Protein AF-A0A8B6XNB5-F1 (afdb_monomer)

Sequence (297 aa):
MRLFTLVVLTVATLAVNCRRSDVKVKKHTRSFVSDIKEKYEFNKRKKACENKKKSGEVPSGKVDSPILAYGYPDFNQKTKSITVDPKATLILSNKVKQPIRIGSRDYVISGKAKELVAFFECFGDYDIIGSELNANGSWPDNTGQIKIELQNINPGNGNFDKTLFEVMFDMAMDAILKVIDPTGIVASAYEVEQALKPIVDFLPSPSEFIAKAKEIYVKKISKNEKKKLMLYWLKEQDKITMRMWKKPENVKKGDKLLMSLVMYTKPEKTVRATYNTAQSKISMKDIAKILKVFFKI

pLDDT: mean 73.48, std 20.16, range [29.92, 97.75]

Solvent-accessible surface area (backbone atoms only — not comparable to full-atom values): 16827 Å² total; per-residue (Å²): 146,79,69,72,71,62,55,61,58,53,53,59,57,53,64,73,69,71,74,84,67,87,74,75,78,73,78,79,74,76,52,71,67,57,56,51,48,54,53,51,54,32,54,55,28,43,49,51,22,53,51,36,51,72,73,73,44,83,58,31,47,94,79,31,42,42,59,82,54,36,20,37,74,45,76,40,83,88,79,73,42,77,48,58,46,49,77,78,32,43,32,71,56,96,88,40,74,30,48,47,73,25,41,98,47,53,39,37,40,49,37,38,59,70,51,51,34,49,38,24,54,57,44,28,92,37,44,38,38,16,17,40,81,48,97,85,75,47,65,51,75,63,30,70,35,31,29,46,33,38,24,41,72,72,59,69,94,51,66,58,70,59,57,53,46,52,56,51,48,69,77,33,50,69,56,53,56,33,69,77,51,78,76,84,72,90,69,53,65,66,50,50,46,64,70,38,57,90,50,29,82,61,38,73,60,38,74,61,43,54,54,49,52,39,58,50,63,74,48,98,64,55,72,69,54,41,52,51,51,53,54,49,50,56,55,54,68,68,61,73,82,56,88,46,69,44,54,56,86,39,40,63,71,89,44,52,27,38,33,39,39,31,44,67,88,69,58,60,76,81,44,25,19,39,30,45,68,81,30,16,58,48,45,27,40,56,52,22,54,55,47,24,65,74,70,72,101

Mean predicted aligned error: 13.79 Å

Structure (mmCIF, N/CA/C/O backbone):
data_AF-A0A8B6XNB5-F1
#
_entry.id   AF-A0A8B6XNB5-F1
#
loop_
_atom_site.group_PDB
_atom_site.id
_atom_site.type_symbol
_atom_site.label_atom_id
_atom_site.label_alt_id
_atom_site.label_comp_id
_atom_site.label_asym_id
_atom_site.label_entity_id
_atom_site.label_seq_id
_atom_site.pdbx_PDB_ins_code
_atom_site.Cartn_x
_atom_site.Cartn_y
_atom_site.Cartn_z
_atom_site.occupancy
_atom_site.B_iso_or_equiv
_atom_site.auth_seq_id
_atom_site.auth_comp_id
_atom_site.auth_asym_id
_atom_site.auth_atom_id
_atom_site.pdbx_PDB_model_num
ATOM 1 N N . MET A 1 1 ? -49.967 -10.615 22.865 1.00 44.19 1 MET A N 1
ATOM 2 C CA . MET A 1 1 ? -48.954 -9.787 22.165 1.00 44.19 1 MET A CA 1
ATOM 3 C C . MET A 1 1 ? -47.623 -10.546 21.970 1.00 44.19 1 MET A C 1
ATOM 5 O O . MET A 1 1 ? -46.565 -10.040 22.309 1.00 44.19 1 MET A O 1
ATOM 9 N N . ARG A 1 2 ? -47.661 -11.787 21.447 1.00 37.75 2 ARG A N 1
ATOM 10 C CA . ARG A 1 2 ? -46.468 -12.634 21.187 1.00 37.75 2 ARG A CA 1
ATOM 11 C C . ARG A 1 2 ? -46.514 -13.387 19.842 1.00 37.75 2 ARG A C 1
ATOM 13 O O . ARG A 1 2 ? -45.658 -14.219 19.587 1.00 37.75 2 ARG A O 1
ATOM 20 N N . LEU A 1 3 ? -47.485 -13.084 18.973 1.00 32.34 3 LEU A N 1
ATOM 21 C CA . LEU A 1 3 ? -47.645 -13.761 17.676 1.00 32.34 3 LEU A CA 1
ATOM 22 C C . LEU A 1 3 ? -47.081 -12.971 16.478 1.00 32.34 3 LEU A C 1
ATOM 24 O O . LEU A 1 3 ? -46.802 -13.560 15.443 1.00 32.34 3 LEU A O 1
ATOM 28 N N . PHE A 1 4 ? -46.864 -11.657 16.609 1.00 32.84 4 PHE A N 1
ATOM 29 C CA . PHE A 1 4 ? -46.417 -10.814 15.489 1.00 32.84 4 PHE A CA 1
ATOM 30 C C . PHE A 1 4 ? -44.904 -10.866 15.223 1.00 32.84 4 PHE A C 1
ATOM 32 O O . PHE A 1 4 ? -44.468 -10.617 14.103 1.00 32.84 4 PHE A O 1
ATOM 39 N N . THR A 1 5 ? -44.089 -11.250 16.207 1.00 38.41 5 THR A N 1
ATOM 40 C CA . THR A 1 5 ? -42.625 -11.320 16.062 1.00 38.41 5 THR A CA 1
ATOM 41 C C . THR A 1 5 ? -42.138 -12.573 15.329 1.00 38.41 5 THR A C 1
ATOM 43 O O . THR A 1 5 ? -41.034 -12.564 14.792 1.00 38.41 5 THR A O 1
ATOM 46 N N . LEU A 1 6 ? -42.954 -13.631 15.241 1.00 32.81 6 LEU A N 1
ATOM 47 C CA . LEU A 1 6 ? -42.571 -14.873 14.554 1.00 32.81 6 LEU A CA 1
ATOM 48 C C . LEU A 1 6 ? -42.777 -14.806 13.026 1.00 32.81 6 LEU A C 1
ATOM 50 O O . LEU A 1 6 ? -42.077 -15.481 12.273 1.00 32.81 6 LEU A O 1
ATOM 54 N N . VAL A 1 7 ? -43.705 -13.960 12.565 1.00 37.03 7 VAL A N 1
ATOM 55 C CA . VAL A 1 7 ? -44.056 -13.821 11.138 1.00 37.03 7 VAL A CA 1
ATOM 56 C C . VAL A 1 7 ? -43.052 -12.930 10.392 1.00 37.03 7 VAL A C 1
ATOM 58 O O . VAL A 1 7 ? -42.745 -13.172 9.228 1.00 37.03 7 VAL A O 1
ATOM 61 N N . VAL A 1 8 ? -42.440 -11.950 11.065 1.00 38.19 8 VAL A N 1
ATOM 62 C CA . VAL A 1 8 ? -41.443 -11.064 10.431 1.00 38.19 8 VAL A CA 1
ATOM 63 C C . VAL A 1 8 ? -40.110 -11.789 10.172 1.00 38.19 8 VAL A C 1
ATOM 65 O O . VAL A 1 8 ? -39.463 -11.533 9.157 1.00 38.19 8 VAL A O 1
ATOM 68 N N . LEU A 1 9 ? -39.724 -12.762 11.012 1.00 33.62 9 LEU A N 1
ATOM 69 C CA . LEU A 1 9 ? -38.504 -13.559 10.792 1.00 33.62 9 LEU A CA 1
ATOM 70 C C . LEU A 1 9 ? -38.649 -14.629 9.693 1.00 33.62 9 LEU A C 1
ATOM 72 O O . LEU A 1 9 ? -37.662 -14.979 9.041 1.00 33.62 9 LEU A O 1
ATOM 76 N N . THR A 1 10 ? -39.860 -15.134 9.453 1.00 38.31 10 THR A N 1
ATOM 77 C CA . THR A 1 10 ? -40.119 -16.132 8.400 1.00 38.31 10 THR A CA 1
ATOM 78 C C . THR A 1 10 ? -40.220 -15.496 7.011 1.00 38.31 10 THR A C 1
ATOM 80 O O . THR A 1 10 ? -39.732 -16.068 6.039 1.00 38.31 10 THR A O 1
ATOM 83 N N . VAL A 1 11 ? -40.730 -14.266 6.896 1.00 35.66 11 VAL A N 1
ATOM 84 C CA . VAL A 1 11 ? -40.757 -13.546 5.606 1.00 35.66 11 VAL A CA 1
ATOM 85 C C . VAL A 1 11 ? -39.356 -13.076 5.184 1.00 35.66 11 VAL A C 1
ATOM 87 O O . VAL A 1 11 ? -39.019 -13.139 4.002 1.00 35.66 11 VAL A O 1
ATOM 90 N N . ALA A 1 12 ? -38.487 -12.703 6.132 1.00 34.69 12 ALA A N 1
ATOM 91 C CA . ALA A 1 12 ? -37.104 -12.324 5.826 1.00 34.69 12 ALA A CA 1
ATOM 92 C C . ALA A 1 12 ? -36.233 -13.512 5.367 1.00 34.69 12 ALA A C 1
ATOM 94 O O . ALA A 1 12 ? -35.338 -13.334 4.546 1.00 34.69 12 ALA A O 1
ATOM 95 N N . THR A 1 13 ? -36.512 -14.732 5.835 1.00 37.22 13 THR A N 1
ATOM 96 C CA . THR A 1 13 ? -35.795 -15.945 5.393 1.00 37.22 13 THR A CA 1
ATOM 97 C C . THR A 1 13 ? -36.313 -16.488 4.058 1.00 37.22 13 THR A C 1
ATOM 99 O O . THR A 1 13 ? -35.528 -17.018 3.273 1.00 37.22 13 THR A O 1
ATOM 102 N N . LEU A 1 14 ? -37.594 -16.284 3.732 1.00 31.92 14 LEU A N 1
ATOM 103 C CA . LEU A 1 14 ? -38.164 -16.663 2.431 1.00 31.92 14 LEU A CA 1
ATOM 104 C C . LEU A 1 14 ? -37.836 -15.663 1.306 1.00 31.92 14 LEU A C 1
ATOM 106 O O . LEU A 1 14 ? -37.651 -16.079 0.163 1.00 31.92 14 LEU A O 1
ATOM 110 N N . ALA A 1 15 ? -37.664 -14.371 1.608 1.00 33.25 15 ALA A N 1
ATOM 111 C CA . ALA A 1 15 ? -37.271 -13.368 0.609 1.00 33.25 15 ALA A CA 1
ATOM 112 C C . ALA A 1 15 ? -35.808 -13.504 0.136 1.00 33.25 15 ALA A C 1
ATOM 114 O O . ALA A 1 15 ? -35.478 -13.081 -0.971 1.00 33.25 15 ALA A O 1
ATOM 115 N N . VAL A 1 16 ? -34.936 -14.143 0.925 1.00 34.69 16 VAL A N 1
ATOM 116 C CA . VAL A 1 16 ? -33.539 -14.419 0.535 1.00 34.69 16 VAL A CA 1
ATOM 117 C C . VAL A 1 16 ? -33.425 -15.681 -0.338 1.00 34.69 16 VAL A C 1
ATOM 119 O O . VAL A 1 16 ? -32.424 -15.863 -1.027 1.00 34.69 16 VAL A O 1
ATOM 122 N N . ASN A 1 17 ? -34.467 -16.521 -0.396 1.00 33.97 17 ASN A N 1
ATOM 123 C CA . ASN A 1 17 ? -34.433 -17.796 -1.123 1.00 33.97 17 ASN A CA 1
ATOM 124 C C . ASN A 1 17 ? -35.112 -17.774 -2.507 1.00 33.97 17 ASN A C 1
ATOM 126 O O . ASN A 1 17 ? -35.095 -18.780 -3.213 1.00 33.97 17 ASN A O 1
ATOM 130 N N . CYS A 1 18 ? -35.641 -16.628 -2.948 1.00 33.44 18 CYS A N 1
ATOM 131 C CA . CYS A 1 18 ? -36.305 -16.478 -4.248 1.00 33.44 18 CYS A CA 1
ATOM 132 C C . CYS A 1 18 ? -35.632 -15.418 -5.134 1.00 33.44 18 CYS A C 1
ATOM 134 O O . CYS A 1 18 ? -36.228 -14.398 -5.464 1.00 33.44 18 CYS A O 1
ATOM 136 N N . ARG A 1 19 ? -34.384 -15.671 -5.551 1.00 34.34 19 ARG A N 1
ATOM 137 C CA . ARG A 1 19 ? -33.835 -15.216 -6.850 1.00 34.34 19 ARG A CA 1
ATOM 138 C C . ARG A 1 19 ? -32.504 -15.906 -7.174 1.00 34.34 19 ARG A C 1
ATOM 140 O O . ARG A 1 19 ? -31.507 -15.276 -7.505 1.00 34.34 19 ARG A O 1
ATOM 147 N N . ARG A 1 20 ? -32.493 -17.241 -7.138 1.00 36.09 20 ARG A N 1
ATOM 148 C CA . ARG A 1 20 ? -31.540 -18.024 -7.939 1.00 36.09 20 ARG A CA 1
ATOM 149 C C . ARG A 1 20 ? -32.047 -18.036 -9.381 1.00 36.09 20 ARG A C 1
ATOM 151 O O . ARG A 1 20 ? -32.672 -18.988 -9.824 1.00 36.09 20 ARG A O 1
ATOM 158 N N . SER A 1 21 ? -31.826 -16.941 -10.100 1.00 33.56 21 SER A N 1
ATOM 159 C CA . SER A 1 21 ? -31.698 -17.041 -11.552 1.00 33.56 21 SER A CA 1
ATOM 160 C C . SER A 1 21 ? -30.329 -17.644 -11.823 1.00 33.56 21 SER A C 1
ATOM 162 O O . SER A 1 21 ? -29.338 -17.120 -11.312 1.00 33.56 21 SER A O 1
ATOM 164 N N . ASP A 1 22 ? -30.285 -18.728 -12.588 1.00 36.62 22 ASP A N 1
ATOM 165 C CA . ASP A 1 22 ? -29.083 -19.386 -13.088 1.00 36.62 22 ASP A CA 1
ATOM 166 C C . ASP A 1 22 ? -28.092 -18.393 -13.713 1.00 36.62 22 ASP A C 1
ATOM 168 O O . ASP A 1 22 ? -28.048 -18.182 -14.928 1.00 36.62 22 ASP A O 1
ATOM 172 N N . VAL A 1 23 ? -27.236 -17.784 -12.893 1.00 35.88 23 VAL A N 1
ATOM 173 C CA . VAL A 1 23 ? -26.034 -17.128 -13.391 1.00 35.88 23 VAL A CA 1
ATOM 174 C C . VAL A 1 23 ? -25.079 -18.262 -13.713 1.00 35.88 23 VAL A C 1
ATOM 176 O O . VAL A 1 23 ? -24.308 -18.711 -12.866 1.00 35.88 23 VAL A O 1
ATOM 179 N N . LYS A 1 24 ? -25.158 -18.757 -14.954 1.00 29.92 24 LYS A N 1
ATOM 180 C CA . LYS A 1 24 ? -24.094 -19.560 -15.557 1.00 29.92 24 LYS A CA 1
ATOM 181 C C . LYS A 1 24 ? -22.787 -18.832 -15.269 1.00 29.92 24 LYS A C 1
ATOM 183 O O . LYS A 1 24 ? -22.529 -17.776 -15.847 1.00 29.92 24 LYS A O 1
ATOM 188 N N . VAL A 1 25 ? -21.980 -19.385 -14.364 1.00 36.03 25 VAL A N 1
ATOM 189 C CA . VAL A 1 25 ? -20.613 -18.931 -14.122 1.00 36.03 25 VAL A CA 1
ATOM 190 C C . VAL A 1 25 ? -19.879 -19.142 -15.438 1.00 36.03 25 VAL A C 1
ATOM 192 O O . VAL A 1 25 ? -19.413 -20.239 -15.745 1.00 36.03 25 VAL A O 1
ATOM 195 N N . LYS A 1 26 ? -19.842 -18.102 -16.278 1.00 32.16 26 LYS A N 1
ATOM 196 C CA . LYS A 1 26 ? -18.985 -18.071 -17.457 1.00 32.16 26 LYS A CA 1
ATOM 197 C C . LYS A 1 26 ? -17.569 -18.217 -16.921 1.00 32.16 26 LYS A C 1
ATOM 199 O O . LYS A 1 26 ? -17.010 -17.266 -16.380 1.00 32.16 26 LYS A O 1
ATOM 204 N N . LYS A 1 27 ? -16.993 -19.416 -17.053 1.00 34.47 27 LYS A N 1
ATOM 205 C CA . LYS A 1 27 ? -15.546 -19.603 -16.963 1.00 34.47 27 LYS A CA 1
ATOM 206 C C . LYS A 1 27 ? -14.946 -18.647 -17.986 1.00 34.47 27 LYS A C 1
ATOM 208 O O . LYS A 1 27 ? -14.994 -18.909 -19.183 1.00 34.47 27 LYS A O 1
ATOM 213 N N . HIS A 1 28 ? -14.439 -17.513 -17.518 1.00 40.62 28 HIS A N 1
ATOM 214 C CA . HIS A 1 28 ? -13.606 -16.641 -18.325 1.00 40.62 28 HIS A CA 1
ATOM 215 C C . HIS A 1 28 ? -12.289 -17.381 -18.554 1.00 40.62 28 HIS A C 1
ATOM 217 O O . HIS A 1 28 ? -11.328 -17.232 -17.802 1.00 40.62 28 HIS A O 1
ATOM 223 N N . THR A 1 29 ? -12.252 -18.227 -19.578 1.00 43.41 29 THR A N 1
ATOM 224 C CA . THR A 1 29 ? -11.004 -18.694 -20.167 1.00 43.41 29 THR A CA 1
ATOM 225 C C . THR A 1 29 ? -10.320 -17.464 -20.747 1.00 43.41 29 THR A C 1
ATOM 227 O O . THR A 1 29 ? -10.685 -16.975 -21.816 1.00 43.41 29 THR A O 1
ATOM 230 N N . ARG A 1 30 ? -9.361 -16.897 -20.004 1.00 52.78 30 ARG A N 1
ATOM 231 C CA . ARG A 1 30 ? -8.413 -15.945 -20.588 1.00 52.78 30 ARG A CA 1
ATOM 232 C C . ARG A 1 30 ? -7.738 -16.648 -21.759 1.00 52.78 30 ARG A C 1
ATOM 234 O O . ARG A 1 30 ? -7.302 -17.789 -21.636 1.00 52.78 30 ARG A O 1
ATOM 241 N N . SER A 1 31 ? -7.718 -15.984 -22.907 1.00 57.81 31 SER A N 1
ATOM 242 C CA . SER A 1 31 ? -7.067 -16.520 -24.094 1.00 57.81 31 SER A CA 1
ATOM 243 C C . SER A 1 31 ? -5.560 -16.587 -23.844 1.00 57.81 31 SER A C 1
ATOM 245 O O . SER A 1 31 ? -4.962 -15.634 -23.349 1.00 57.81 31 SER A O 1
ATOM 247 N N . PHE A 1 32 ? -4.921 -17.684 -24.239 1.00 62.44 32 PHE A N 1
ATOM 248 C CA . PHE A 1 32 ? -3.460 -17.816 -24.254 1.00 62.44 32 PHE A CA 1
ATOM 249 C C . PHE A 1 32 ? -2.763 -16.595 -24.895 1.00 62.44 32 PHE A C 1
ATOM 251 O O . PHE A 1 32 ? -1.726 -16.130 -24.423 1.00 62.44 32 PHE A O 1
ATOM 258 N N . VAL A 1 33 ? -3.394 -15.999 -25.914 1.00 61.47 33 VAL A N 1
ATOM 259 C CA . VAL A 1 33 ? -2.913 -14.793 -26.603 1.00 61.47 33 VAL A CA 1
ATOM 260 C C . VAL A 1 33 ? -2.919 -13.561 -25.688 1.00 61.47 33 VAL A C 1
ATOM 262 O O . VAL A 1 33 ? -1.986 -12.758 -25.741 1.00 61.47 33 VAL A O 1
ATOM 265 N N . SER A 1 34 ? -3.927 -13.402 -24.819 1.00 64.31 34 SER A N 1
ATOM 266 C CA . SER A 1 34 ? -3.962 -12.275 -23.876 1.00 64.31 34 SER A CA 1
ATOM 267 C C . SER A 1 34 ? -2.862 -12.377 -22.823 1.00 64.31 34 SER A C 1
ATOM 269 O O . SER A 1 34 ? -2.246 -11.364 -22.496 1.00 64.31 34 SER A O 1
ATOM 271 N N . ASP A 1 35 ? -2.556 -13.590 -22.361 1.00 66.56 35 ASP A N 1
ATOM 272 C CA . ASP A 1 35 ? -1.505 -13.816 -21.365 1.00 66.56 35 ASP A CA 1
ATOM 273 C C . ASP A 1 35 ? -0.102 -13.585 -21.953 1.00 66.56 35 ASP A C 1
ATOM 275 O O . ASP A 1 35 ? 0.767 -13.009 -21.290 1.00 66.56 35 ASP A O 1
ATOM 279 N N . ILE A 1 36 ? 0.123 -13.965 -23.218 1.00 72.88 36 ILE A N 1
ATOM 280 C CA . ILE A 1 36 ? 1.366 -13.648 -23.940 1.00 72.88 36 ILE A CA 1
ATOM 281 C C . ILE A 1 36 ? 1.527 -12.137 -24.103 1.00 72.88 36 ILE A C 1
ATOM 283 O O . ILE A 1 36 ? 2.610 -11.608 -23.843 1.00 72.88 36 ILE A O 1
ATOM 287 N N . LYS A 1 37 ? 0.462 -11.435 -24.505 1.00 75.62 37 LYS A N 1
ATOM 288 C CA . LYS A 1 37 ? 0.493 -9.980 -24.687 1.00 75.62 37 LYS A CA 1
ATOM 289 C C . LYS A 1 37 ? 0.781 -9.254 -23.370 1.00 75.62 37 LYS A C 1
ATOM 291 O O . LYS A 1 37 ? 1.640 -8.377 -23.352 1.00 75.62 37 LYS A O 1
ATOM 296 N N . GLU A 1 38 ? 0.133 -9.651 -22.271 1.00 78.06 38 GLU A N 1
ATOM 297 C CA . GLU A 1 38 ? 0.385 -9.097 -20.927 1.00 78.06 38 GLU A CA 1
ATOM 298 C C . GLU A 1 38 ? 1.854 -9.312 -20.518 1.00 78.06 38 GLU A C 1
ATOM 300 O O . GLU A 1 38 ? 2.528 -8.371 -20.097 1.00 78.06 38 GLU A O 1
ATOM 305 N N . LYS A 1 39 ? 2.401 -10.515 -20.747 1.00 80.06 39 LYS A N 1
ATOM 306 C CA . LYS A 1 39 ? 3.809 -10.837 -20.459 1.00 80.06 39 LYS A CA 1
ATOM 307 C C . LYS A 1 39 ? 4.797 -10.031 -21.311 1.00 80.06 39 LYS A C 1
ATOM 309 O O . LYS A 1 39 ? 5.832 -9.598 -20.801 1.00 80.06 39 LYS A O 1
ATOM 314 N N . TYR A 1 40 ? 4.514 -9.846 -22.600 1.00 86.06 40 TYR A N 1
ATOM 315 C CA . TYR A 1 40 ? 5.356 -9.056 -23.502 1.00 86.06 40 TYR A CA 1
ATOM 316 C C . TYR A 1 40 ? 5.373 -7.575 -23.100 1.00 86.06 40 TYR A C 1
ATOM 318 O O . TYR A 1 40 ? 6.450 -6.995 -22.945 1.00 86.06 40 TYR A O 1
ATOM 326 N N . GLU A 1 41 ? 4.198 -6.988 -22.860 1.00 86.88 41 GLU A N 1
ATOM 327 C CA . GLU A 1 41 ? 4.059 -5.596 -22.417 1.00 86.88 41 GLU A CA 1
ATOM 328 C C . GLU A 1 41 ? 4.763 -5.349 -21.079 1.00 86.88 41 GLU A C 1
ATOM 330 O O . GLU A 1 41 ? 5.498 -4.368 -20.940 1.00 86.88 41 GLU A O 1
ATOM 335 N N . PHE A 1 42 ? 4.619 -6.269 -20.122 1.00 89.31 42 PHE A N 1
ATOM 336 C CA . PHE A 1 42 ? 5.347 -6.214 -18.856 1.00 89.31 42 PHE A CA 1
ATOM 337 C C . PHE A 1 42 ? 6.867 -6.175 -19.073 1.00 89.31 42 PHE A C 1
ATOM 339 O O . PHE A 1 42 ? 7.546 -5.286 -18.557 1.00 89.31 42 PHE A O 1
ATOM 346 N N . ASN A 1 43 ? 7.412 -7.095 -19.875 1.00 90.50 43 ASN A N 1
ATOM 347 C CA . ASN A 1 43 ? 8.852 -7.153 -20.138 1.00 90.50 43 ASN A CA 1
ATOM 348 C C . ASN A 1 43 ? 9.368 -5.892 -20.841 1.00 90.50 43 ASN A C 1
ATOM 350 O O . ASN A 1 43 ? 10.457 -5.412 -20.522 1.00 90.50 43 ASN A O 1
ATOM 354 N N . LYS A 1 44 ? 8.594 -5.343 -21.784 1.00 92.25 44 LYS A N 1
ATOM 355 C CA . LYS A 1 44 ? 8.927 -4.095 -22.479 1.00 92.25 44 LYS A CA 1
ATOM 356 C C . LYS A 1 44 ? 9.041 -2.928 -21.496 1.00 92.25 44 LYS A C 1
ATOM 358 O O . LYS A 1 44 ? 10.029 -2.198 -21.530 1.00 92.25 44 LYS A O 1
ATOM 363 N N . ARG A 1 45 ? 8.072 -2.776 -20.593 1.00 92.19 45 ARG A N 1
ATOM 364 C CA . ARG A 1 45 ? 8.050 -1.679 -19.607 1.00 92.19 45 ARG A CA 1
ATOM 365 C C . ARG A 1 45 ? 9.091 -1.841 -18.517 1.00 92.19 45 ARG A C 1
ATOM 367 O O . ARG A 1 45 ? 9.763 -0.876 -18.172 1.00 92.19 45 ARG A O 1
ATOM 374 N N . LYS A 1 46 ? 9.294 -3.071 -18.042 1.00 93.75 46 LYS A N 1
ATOM 375 C CA . LYS A 1 46 ? 10.392 -3.393 -17.128 1.00 93.75 46 LYS A CA 1
ATOM 376 C C . LYS A 1 46 ? 11.736 -2.943 -17.715 1.00 93.75 46 LYS A C 1
ATOM 378 O O . LYS A 1 46 ? 12.472 -2.223 -17.048 1.00 93.75 46 LYS A O 1
ATOM 383 N N . LYS A 1 47 ? 12.015 -3.292 -18.977 1.00 93.06 47 LYS A N 1
ATOM 384 C CA . LYS A 1 47 ? 13.233 -2.851 -19.678 1.00 93.06 47 LYS A CA 1
ATOM 385 C C . LYS A 1 47 ? 13.316 -1.332 -19.827 1.00 93.06 47 LYS A C 1
ATOM 387 O O . LYS A 1 47 ? 14.399 -0.780 -19.675 1.00 93.06 47 LYS A O 1
ATOM 392 N N . ALA A 1 48 ? 12.202 -0.654 -20.110 1.00 91.31 48 ALA A N 1
ATOM 393 C CA . ALA A 1 48 ? 12.179 0.806 -20.203 1.00 91.31 48 ALA A CA 1
ATOM 394 C C . ALA A 1 48 ? 12.639 1.459 -18.889 1.00 91.31 48 ALA A C 1
ATOM 396 O O . ALA A 1 48 ? 13.535 2.302 -18.905 1.00 91.31 48 ALA A O 1
ATOM 397 N N . CYS A 1 49 ? 12.118 0.989 -17.752 1.00 94.31 49 CYS A N 1
ATOM 398 C CA . CYS A 1 49 ? 12.568 1.463 -16.449 1.00 94.31 49 CYS A CA 1
ATOM 399 C C . CYS A 1 49 ? 14.046 1.144 -16.177 1.00 94.31 49 CYS A C 1
ATOM 401 O O . CYS A 1 49 ? 14.799 2.014 -15.743 1.00 94.31 49 CYS A O 1
ATOM 403 N N . GLU A 1 50 ? 14.492 -0.083 -16.463 1.00 93.69 50 GLU A N 1
ATOM 404 C CA . GLU A 1 50 ? 15.897 -0.480 -16.292 1.00 93.69 50 GLU A CA 1
ATOM 405 C C . GLU A 1 50 ? 16.852 0.392 -17.115 1.00 93.69 50 GLU A C 1
ATOM 407 O O . GLU A 1 50 ? 17.899 0.794 -16.610 1.00 93.69 50 GLU A O 1
ATOM 412 N N . ASN A 1 51 ? 16.494 0.710 -18.359 1.00 93.69 51 ASN A N 1
ATOM 413 C CA . ASN A 1 51 ? 17.296 1.566 -19.229 1.00 93.69 51 ASN A CA 1
ATOM 414 C C . ASN A 1 51 ? 17.402 2.989 -18.677 1.00 93.69 51 ASN A C 1
ATOM 416 O O . ASN A 1 51 ? 18.497 3.544 -18.646 1.00 93.69 51 ASN A O 1
ATOM 420 N N . LYS A 1 52 ? 16.296 3.541 -18.174 1.00 92.88 52 LYS A N 1
ATOM 421 C CA . LYS A 1 52 ? 16.271 4.872 -17.560 1.00 92.88 52 LYS A CA 1
ATOM 422 C C . LYS A 1 52 ? 17.124 4.944 -16.293 1.00 92.88 52 LYS A C 1
ATOM 424 O O . LYS A 1 52 ? 17.893 5.876 -16.097 1.00 92.88 52 LYS A O 1
ATOM 429 N N . LYS A 1 53 ? 17.088 3.894 -15.469 1.00 92.56 53 LYS A N 1
ATOM 430 C CA . LYS A 1 53 ? 17.987 3.786 -14.310 1.00 92.56 53 LYS A CA 1
ATOM 431 C C . LYS A 1 53 ? 19.455 3.682 -14.726 1.00 92.56 53 LYS A C 1
ATOM 433 O O . LYS A 1 53 ? 20.308 4.279 -14.078 1.00 92.56 53 LYS A O 1
ATOM 438 N N . LYS A 1 54 ? 19.764 2.941 -15.797 1.00 92.56 54 LYS A N 1
ATOM 439 C CA . LYS A 1 54 ? 21.133 2.824 -16.334 1.00 92.56 54 LYS A CA 1
ATOM 440 C C . LYS A 1 54 ? 21.667 4.146 -16.890 1.00 92.56 54 LYS A C 1
ATOM 442 O O . LYS A 1 54 ? 22.868 4.365 -16.800 1.00 92.56 54 LYS A O 1
ATOM 447 N N . SER A 1 55 ? 20.807 5.020 -17.417 1.00 92.44 55 SER A N 1
ATOM 448 C CA . SER A 1 55 ? 21.195 6.372 -17.845 1.00 92.44 55 SER A CA 1
ATOM 449 C C . SER A 1 55 ? 21.307 7.379 -16.691 1.00 92.44 55 SER A C 1
ATOM 451 O O . SER A 1 55 ? 21.630 8.538 -16.929 1.00 92.44 55 SER A O 1
ATOM 453 N N . GLY A 1 56 ? 21.069 6.960 -15.441 1.00 88.94 56 GLY A N 1
ATOM 454 C CA . GLY A 1 56 ? 21.101 7.839 -14.267 1.00 88.94 56 GLY A CA 1
ATOM 455 C C . GLY A 1 56 ? 19.852 8.712 -14.104 1.00 88.94 56 GLY A C 1
ATOM 456 O O . GLY A 1 56 ? 19.813 9.576 -13.229 1.00 88.94 56 GLY A O 1
ATOM 457 N N . GLU A 1 57 ? 18.819 8.491 -14.917 1.00 90.62 57 GLU A N 1
ATOM 458 C CA . GLU A 1 57 ? 17.546 9.195 -14.819 1.00 90.62 57 GLU A CA 1
ATOM 459 C C . GLU A 1 57 ? 16.618 8.560 -13.773 1.00 90.62 57 GLU A C 1
ATOM 461 O O . GLU A 1 57 ? 16.645 7.355 -13.514 1.00 90.62 57 GLU A O 1
ATOM 466 N N . VAL A 1 58 ? 15.735 9.379 -13.190 1.00 90.56 58 VAL A N 1
ATOM 467 C CA . VAL A 1 58 ? 14.741 8.923 -12.208 1.00 90.56 58 VAL A CA 1
ATOM 468 C C . VAL A 1 58 ? 13.468 8.452 -12.930 1.00 90.56 58 VAL A C 1
ATOM 470 O O . VAL A 1 58 ? 12.856 9.248 -13.652 1.00 90.56 58 VAL A O 1
ATOM 473 N N . PRO A 1 59 ? 13.027 7.194 -12.738 1.00 93.50 59 PRO A N 1
ATOM 474 C CA . PRO A 1 59 ? 11.783 6.696 -13.321 1.00 93.50 59 PRO A CA 1
ATOM 475 C C . PRO A 1 59 ? 10.546 7.428 -12.795 1.00 93.50 59 PRO A C 1
ATOM 477 O O . PRO A 1 59 ? 10.436 7.688 -11.602 1.00 93.50 59 PRO A O 1
ATOM 480 N N . SER A 1 60 ? 9.589 7.702 -13.679 1.00 91.94 60 SER A N 1
ATOM 481 C CA . SER A 1 60 ? 8.290 8.297 -13.361 1.00 91.94 60 SER A CA 1
ATOM 482 C C . SER A 1 60 ? 7.176 7.262 -13.486 1.00 91.94 60 SER A C 1
ATOM 484 O O . SER A 1 60 ? 7.093 6.553 -14.488 1.00 91.94 60 SER A O 1
ATOM 486 N N . GLY A 1 61 ? 6.267 7.218 -12.511 1.00 88.19 61 GLY A N 1
ATOM 487 C CA . GLY A 1 61 ? 5.134 6.296 -12.461 1.00 88.19 61 GLY A CA 1
ATOM 488 C C . GLY A 1 61 ? 4.351 6.248 -13.772 1.00 88.19 61 GLY A C 1
ATOM 489 O O . GLY A 1 61 ? 4.122 5.178 -14.329 1.00 88.19 61 GLY A O 1
ATOM 490 N N . LYS A 1 62 ? 4.001 7.418 -14.314 1.00 83.62 62 LYS A N 1
ATOM 491 C CA . LYS A 1 62 ? 3.124 7.530 -15.488 1.00 83.62 62 LYS A CA 1
ATOM 492 C C . LYS A 1 62 ? 3.704 6.895 -16.760 1.00 83.62 62 LYS A C 1
ATOM 494 O O . LYS A 1 62 ? 2.936 6.490 -17.627 1.00 83.62 62 LYS A O 1
ATOM 499 N N . VAL A 1 63 ? 5.030 6.848 -16.887 1.00 86.00 63 VAL A N 1
ATOM 500 C CA . VAL A 1 63 ? 5.716 6.448 -18.129 1.00 86.00 63 VAL A CA 1
ATOM 501 C C . VAL A 1 63 ? 6.461 5.131 -17.956 1.00 86.00 63 VAL A C 1
ATOM 503 O O . VAL A 1 63 ? 6.383 4.255 -18.813 1.00 86.00 63 VAL A O 1
ATOM 506 N N . ASP A 1 64 ? 7.160 4.983 -16.836 1.00 92.19 64 ASP A N 1
ATOM 507 C CA . ASP A 1 64 ? 8.175 3.951 -16.651 1.00 92.19 64 ASP A CA 1
ATOM 508 C C . ASP A 1 64 ? 7.672 2.777 -15.799 1.00 92.19 64 ASP A C 1
ATOM 510 O O . ASP A 1 64 ? 8.378 1.784 -15.635 1.00 92.19 64 ASP A O 1
ATOM 514 N N . SER A 1 65 ? 6.451 2.854 -15.252 1.00 92.31 65 SER A N 1
ATOM 515 C CA . SER A 1 65 ? 5.936 1.795 -14.385 1.00 92.31 65 SER A CA 1
ATOM 516 C C . SER A 1 65 ? 5.764 0.467 -15.138 1.00 92.31 65 SER A C 1
ATOM 518 O O . SER A 1 65 ? 5.082 0.409 -16.170 1.00 92.31 65 SER A O 1
ATOM 520 N N . PRO A 1 66 ? 6.292 -0.650 -14.599 1.00 92.56 66 PRO A N 1
ATOM 521 C CA . PRO A 1 66 ? 6.065 -1.973 -15.172 1.00 92.56 66 PRO A CA 1
ATOM 522 C C . PRO A 1 66 ? 4.622 -2.470 -14.972 1.00 92.56 66 PRO A C 1
ATOM 524 O O . PRO A 1 66 ? 4.199 -3.394 -15.665 1.00 92.56 66 PRO A O 1
ATOM 527 N N . ILE A 1 67 ? 3.856 -1.852 -14.064 1.00 90.56 67 ILE A N 1
ATOM 528 C CA . ILE A 1 67 ? 2.453 -2.173 -13.751 1.00 90.56 67 ILE A CA 1
ATOM 529 C C . ILE A 1 67 ? 1.562 -0.954 -14.034 1.00 90.56 67 ILE A C 1
ATOM 531 O O . ILE A 1 67 ? 1.964 0.175 -13.785 1.00 90.56 67 ILE A O 1
ATOM 535 N N . LEU A 1 68 ? 0.326 -1.167 -14.502 1.00 85.62 68 LEU A N 1
ATOM 536 C CA . LEU A 1 68 ? -0.663 -0.083 -14.681 1.00 85.62 68 LEU A CA 1
ATOM 537 C C . LEU A 1 68 ? -1.634 0.085 -13.520 1.00 85.62 68 LEU A C 1
ATOM 539 O O . LEU A 1 68 ? -2.119 1.180 -13.275 1.00 85.62 68 LEU A O 1
ATOM 543 N N . ALA A 1 69 ? -1.966 -1.010 -12.844 1.00 87.44 69 ALA A N 1
ATOM 544 C CA . ALA A 1 69 ? -2.965 -1.020 -11.791 1.00 87.44 69 ALA A CA 1
ATOM 545 C C . ALA A 1 69 ? -2.297 -0.736 -10.444 1.00 87.44 69 ALA A C 1
ATOM 547 O O . ALA A 1 69 ? -2.013 -1.658 -9.678 1.00 87.44 69 ALA A O 1
ATOM 548 N N . TYR A 1 70 ? -2.010 0.536 -10.183 1.00 92.88 70 TYR A N 1
ATOM 549 C CA . TYR A 1 70 ? -1.465 0.987 -8.911 1.00 92.88 70 TYR A CA 1
ATOM 550 C C . TYR A 1 70 ? -1.925 2.410 -8.575 1.00 92.88 70 TYR A C 1
ATOM 552 O O . TYR A 1 70 ? -2.226 3.196 -9.473 1.00 92.88 70 TYR A O 1
ATOM 560 N N . GLY A 1 71 ? -1.984 2.742 -7.288 1.00 92.12 71 GLY A N 1
ATOM 561 C CA . GLY A 1 71 ? -2.353 4.076 -6.826 1.00 92.12 71 GLY A CA 1
ATOM 562 C C . GLY A 1 71 ? -3.266 4.072 -5.609 1.00 92.12 71 GLY A C 1
ATOM 563 O O . GLY A 1 71 ? -3.439 3.057 -4.936 1.00 92.12 71 GLY A O 1
ATOM 564 N N . TYR A 1 72 ? -3.881 5.219 -5.348 1.00 89.12 72 TYR A N 1
ATOM 565 C CA . TYR A 1 72 ? -4.943 5.344 -4.358 1.00 89.12 72 TYR A CA 1
ATOM 566 C C . TYR A 1 72 ? -6.271 4.893 -4.975 1.00 89.12 72 TYR A C 1
ATOM 568 O O . TYR A 1 72 ? -6.589 5.335 -6.085 1.00 89.12 72 TYR A O 1
ATOM 576 N N . PRO A 1 73 ? -7.048 4.035 -4.295 1.00 87.12 73 PRO A N 1
ATOM 577 C CA . PRO A 1 73 ? -8.365 3.651 -4.773 1.00 87.12 73 PRO A CA 1
ATOM 578 C C . PRO A 1 73 ? -9.321 4.849 -4.717 1.00 87.12 73 PRO A C 1
ATOM 580 O O . PRO A 1 73 ? -9.333 5.612 -3.751 1.00 87.12 73 PRO A O 1
ATOM 583 N N . ASP A 1 74 ? -10.134 4.991 -5.755 1.00 78.25 74 ASP A N 1
ATOM 584 C CA . ASP A 1 74 ? -11.200 5.980 -5.866 1.00 78.25 74 ASP A CA 1
ATOM 585 C C . ASP A 1 74 ? -12.489 5.273 -6.292 1.00 78.25 74 ASP A C 1
ATOM 587 O O . ASP A 1 74 ? -12.512 4.548 -7.294 1.00 78.25 74 ASP A O 1
ATOM 591 N N . PHE A 1 75 ? -13.548 5.433 -5.498 1.00 77.75 75 PHE A N 1
ATOM 592 C CA . PHE A 1 75 ? -14.830 4.783 -5.742 1.00 77.75 75 PHE A CA 1
ATOM 593 C C . PHE A 1 75 ? -15.780 5.741 -6.446 1.00 77.75 75 PHE A C 1
ATOM 595 O O . PHE A 1 75 ? -16.251 6.730 -5.879 1.00 77.75 75 PHE A O 1
ATOM 602 N N . ASN A 1 76 ? -16.141 5.398 -7.677 1.00 74.12 76 ASN A N 1
ATOM 603 C CA . ASN A 1 76 ? -17.128 6.153 -8.418 1.00 74.12 76 ASN A CA 1
ATOM 604 C C . ASN A 1 76 ? -18.539 5.714 -8.005 1.00 74.12 76 ASN A C 1
ATOM 606 O O . ASN A 1 76 ? -19.010 4.628 -8.347 1.00 74.12 76 ASN A O 1
ATOM 610 N N . GLN A 1 77 ? -19.248 6.594 -7.297 1.00 74.00 77 GLN A N 1
ATOM 611 C CA . GLN A 1 77 ? -20.598 6.314 -6.805 1.00 74.00 77 GLN A CA 1
ATOM 612 C C . GLN A 1 77 ? -21.641 6.113 -7.914 1.00 74.00 77 GLN A C 1
ATOM 614 O O . GLN A 1 77 ? -22.635 5.428 -7.662 1.00 74.00 77 GLN A O 1
ATOM 619 N N . LYS A 1 78 ? -21.442 6.698 -9.105 1.00 77.75 78 LYS A N 1
ATOM 620 C CA . LYS A 1 78 ? -22.370 6.585 -10.242 1.00 77.75 78 LYS A CA 1
ATOM 621 C C . LYS A 1 78 ? -22.206 5.244 -10.948 1.00 77.75 78 LYS A C 1
ATOM 623 O O . LYS A 1 78 ? -23.187 4.550 -11.174 1.00 77.75 78 LYS A O 1
ATOM 628 N N . THR A 1 79 ? -20.967 4.869 -11.260 1.00 76.62 79 THR A N 1
ATOM 629 C CA . THR A 1 79 ? -20.657 3.626 -11.987 1.00 76.62 79 THR A CA 1
ATOM 630 C C . THR A 1 79 ? -20.491 2.418 -11.067 1.00 76.62 79 THR A C 1
ATOM 632 O O . THR A 1 79 ? -20.374 1.299 -11.558 1.00 76.62 79 THR A O 1
ATOM 635 N N . LYS A 1 80 ? -20.461 2.631 -9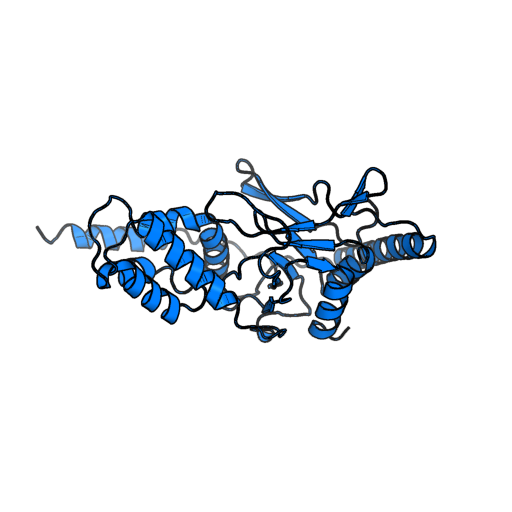.743 1.00 70.56 80 LYS A N 1
ATOM 636 C CA . LYS A 1 80 ? -20.188 1.608 -8.718 1.00 70.56 80 LYS A CA 1
ATOM 637 C C . LYS A 1 80 ? -18.879 0.852 -8.968 1.00 70.56 80 LYS A C 1
ATOM 639 O O . LYS A 1 80 ? -18.754 -0.319 -8.626 1.00 70.56 80 LYS A O 1
ATOM 644 N N . SER A 1 81 ? -17.897 1.528 -9.561 1.00 68.62 81 SER A N 1
ATOM 645 C CA . SER A 1 81 ? -16.599 0.952 -9.911 1.00 68.62 81 SER A CA 1
ATOM 646 C C . SER A 1 81 ? -15.476 1.580 -9.094 1.00 68.62 81 SER A C 1
ATOM 648 O O . SER A 1 81 ? -15.526 2.766 -8.769 1.00 68.62 81 SER A O 1
ATOM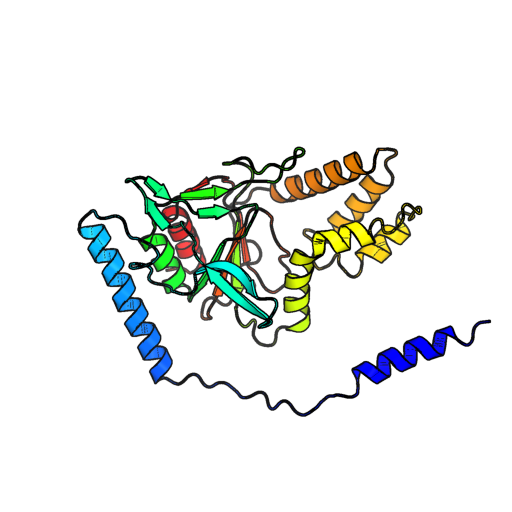 650 N N . ILE A 1 82 ? -14.433 0.796 -8.829 1.00 73.50 82 ILE A N 1
ATOM 651 C CA . ILE A 1 82 ? -13.196 1.274 -8.209 1.00 73.50 82 ILE A CA 1
ATOM 652 C C . ILE A 1 82 ? -12.157 1.499 -9.305 1.00 73.50 82 ILE A C 1
ATOM 654 O O . ILE A 1 82 ? -11.896 0.609 -10.115 1.00 73.50 82 ILE A O 1
ATOM 658 N N . THR A 1 83 ? -11.549 2.678 -9.307 1.00 78.50 83 THR A N 1
ATOM 659 C CA . THR A 1 83 ? -10.352 2.990 -10.096 1.00 78.50 83 THR A CA 1
ATOM 660 C C . THR A 1 83 ? -9.167 3.211 -9.170 1.00 78.50 83 THR A C 1
ATOM 662 O O . THR A 1 83 ? -9.352 3.537 -8.003 1.00 78.50 83 THR A O 1
ATOM 665 N N . VAL A 1 84 ? -7.949 3.039 -9.674 1.00 82.81 84 VAL A N 1
ATOM 666 C CA . VAL A 1 84 ? -6.726 3.381 -8.939 1.00 82.81 84 VAL A CA 1
ATOM 667 C C . VAL A 1 84 ? -6.022 4.515 -9.661 1.00 82.81 84 VAL A C 1
ATOM 669 O O . VAL A 1 84 ? -5.902 4.487 -10.885 1.00 82.81 84 VAL A O 1
ATOM 672 N N . ASP A 1 85 ? -5.594 5.519 -8.905 1.00 85.06 85 ASP A N 1
ATOM 673 C CA . ASP A 1 85 ? -4.899 6.685 -9.439 1.00 85.06 85 ASP A CA 1
ATOM 674 C C . ASP A 1 85 ? -3.657 6.975 -8.584 1.00 85.06 85 ASP A C 1
ATOM 676 O O . ASP A 1 85 ? -3.785 7.227 -7.379 1.00 85.06 85 ASP A O 1
ATOM 680 N N . PRO A 1 86 ? -2.442 6.942 -9.158 1.00 86.25 86 PRO A N 1
ATOM 681 C CA . PRO A 1 86 ? -1.221 7.231 -8.416 1.00 86.25 86 PRO A CA 1
ATOM 682 C C . PRO A 1 86 ? -1.094 8.700 -7.996 1.00 86.25 86 PRO A C 1
ATOM 684 O O . PRO A 1 86 ? -0.207 9.021 -7.200 1.00 86.25 86 PRO A O 1
ATOM 687 N N . LYS A 1 87 ? -1.967 9.596 -8.476 1.00 87.94 87 LYS A N 1
ATOM 688 C CA . LYS A 1 87 ? -1.924 11.039 -8.212 1.00 87.94 87 LYS A CA 1
ATOM 689 C C . LYS A 1 87 ? -0.522 11.588 -8.522 1.00 87.94 87 LYS A C 1
ATOM 691 O O . LYS A 1 87 ? 0.084 11.216 -9.522 1.00 87.94 87 LYS A O 1
ATOM 696 N N . ALA A 1 88 ? 0.005 12.465 -7.673 1.00 86.00 88 ALA A N 1
ATOM 697 C CA . ALA A 1 88 ? 1.341 13.038 -7.815 1.00 86.00 88 ALA A CA 1
ATOM 698 C C . ALA A 1 88 ? 2.454 12.170 -7.187 1.00 86.00 88 ALA A C 1
ATOM 700 O O . ALA A 1 88 ? 3.511 12.700 -6.866 1.00 86.00 88 ALA A O 1
ATOM 701 N N . THR A 1 89 ? 2.242 10.866 -6.965 1.00 91.69 89 THR A N 1
ATOM 702 C CA . THR A 1 89 ? 3.286 9.972 -6.421 1.00 91.69 89 THR A CA 1
ATOM 703 C C . THR A 1 89 ? 4.184 9.423 -7.523 1.00 91.69 89 THR A C 1
ATOM 705 O O . THR A 1 89 ? 3.774 9.337 -8.681 1.00 91.69 89 THR A O 1
ATOM 708 N N . LEU A 1 90 ? 5.407 9.020 -7.159 1.00 92.75 90 LEU A N 1
ATOM 709 C CA . LEU A 1 90 ? 6.359 8.390 -8.081 1.00 92.75 90 LEU A CA 1
ATOM 710 C C . LEU A 1 90 ? 6.721 9.282 -9.277 1.00 92.75 90 LEU A C 1
ATOM 712 O O . LEU A 1 90 ? 6.986 8.793 -10.366 1.00 92.75 90 LEU A O 1
ATOM 716 N N . ILE A 1 91 ? 6.721 10.600 -9.093 1.00 93.06 91 ILE A N 1
ATOM 717 C CA . ILE A 1 91 ? 7.163 11.566 -10.103 1.00 93.06 91 ILE A CA 1
ATOM 718 C C . ILE A 1 91 ? 8.308 12.410 -9.555 1.00 93.06 91 ILE A C 1
ATOM 720 O O . ILE A 1 91 ? 8.550 12.461 -8.347 1.00 93.06 91 ILE A O 1
ATOM 724 N N . LEU A 1 92 ? 9.010 13.084 -10.457 1.00 90.44 92 LEU A N 1
ATOM 725 C CA . LEU A 1 92 ? 9.978 14.110 -10.115 1.00 90.44 92 LEU A CA 1
ATOM 726 C C . LEU A 1 92 ? 9.321 15.475 -10.342 1.00 90.44 92 LEU A C 1
ATOM 728 O O . LEU A 1 92 ? 9.015 15.828 -11.477 1.00 90.44 92 LEU A O 1
ATOM 732 N N . SER A 1 93 ? 9.089 16.229 -9.270 1.00 87.88 93 SER A N 1
ATOM 733 C CA . SER A 1 93 ? 8.582 17.604 -9.339 1.00 87.88 93 SER A CA 1
ATOM 734 C C . SER A 1 93 ? 9.666 18.536 -8.822 1.00 87.88 93 SER A C 1
ATOM 736 O O . SER A 1 93 ? 10.119 18.366 -7.694 1.00 87.88 93 SER A O 1
ATOM 738 N N . ASN A 1 94 ? 10.144 19.469 -9.651 1.00 87.50 94 ASN A N 1
ATOM 739 C CA . ASN A 1 94 ? 11.249 20.376 -9.309 1.00 87.50 94 ASN A CA 1
ATOM 740 C C . ASN A 1 94 ? 12.489 19.649 -8.750 1.00 87.50 94 ASN A C 1
ATOM 742 O O . ASN A 1 94 ? 13.059 20.059 -7.745 1.00 87.50 94 ASN A O 1
ATOM 746 N N . LYS A 1 95 ? 12.892 18.535 -9.385 1.00 87.25 95 LYS A N 1
ATOM 747 C CA . LYS A 1 95 ? 13.992 17.645 -8.941 1.00 87.25 95 LYS A CA 1
ATOM 748 C C . LYS A 1 95 ? 13.764 16.957 -7.584 1.00 87.25 95 LYS A C 1
ATOM 750 O O . LYS A 1 95 ? 14.639 16.233 -7.115 1.00 87.25 95 LYS A O 1
ATOM 755 N N . VAL A 1 96 ? 12.584 17.106 -6.985 1.00 91.00 96 VAL A N 1
ATOM 756 C CA . VAL A 1 96 ? 12.187 16.432 -5.748 1.00 91.00 96 VAL A CA 1
ATOM 757 C C . VAL A 1 96 ? 11.326 15.219 -6.079 1.00 91.00 96 VAL A C 1
ATOM 759 O O . VAL A 1 96 ? 10.307 15.315 -6.771 1.00 91.00 96 VAL A O 1
ATOM 762 N N . LYS A 1 97 ? 11.739 14.057 -5.571 1.00 94.00 97 LYS A N 1
ATOM 763 C CA . LYS A 1 97 ? 10.997 12.801 -5.702 1.00 94.00 97 LYS A CA 1
ATOM 764 C C . LYS A 1 97 ? 9.763 12.859 -4.816 1.00 94.00 97 LYS A C 1
ATOM 766 O O . LYS A 1 97 ? 9.876 13.051 -3.609 1.00 94.00 97 LYS A O 1
ATOM 771 N N . GLN A 1 98 ? 8.593 12.688 -5.415 1.00 95.25 98 GLN A N 1
ATOM 772 C CA . GLN A 1 98 ? 7.339 12.671 -4.672 1.00 95.25 98 GLN A CA 1
ATOM 773 C C . GLN A 1 98 ? 7.105 11.279 -4.064 1.00 95.25 98 GLN A C 1
ATOM 775 O O . GLN A 1 98 ? 6.934 10.316 -4.823 1.00 95.25 98 GLN A O 1
ATOM 780 N N . PRO A 1 99 ? 7.117 11.143 -2.724 1.00 95.25 99 PRO A N 1
ATOM 781 C CA . PRO A 1 99 ? 6.964 9.855 -2.060 1.00 95.25 99 PRO A CA 1
ATOM 782 C C . PRO A 1 99 ? 5.525 9.347 -2.164 1.00 95.25 99 PRO A C 1
ATOM 784 O O . PRO A 1 99 ? 4.594 10.101 -2.454 1.00 95.25 99 PRO A O 1
ATOM 787 N N . ILE A 1 100 ? 5.329 8.070 -1.855 1.00 96.00 100 ILE A N 1
ATOM 788 C CA . ILE A 1 100 ? 3.996 7.542 -1.560 1.00 96.00 100 ILE A CA 1
ATOM 789 C C . ILE A 1 100 ? 3.676 7.880 -0.102 1.00 96.00 100 ILE A C 1
ATOM 791 O O . ILE A 1 100 ? 4.457 7.576 0.797 1.00 96.00 100 ILE A O 1
ATOM 795 N N . ARG A 1 101 ? 2.523 8.500 0.144 1.00 94.81 101 ARG A N 1
ATOM 796 C CA . ARG A 1 101 ? 2.054 8.841 1.495 1.00 94.81 101 ARG A CA 1
ATOM 797 C C . ARG A 1 101 ? 0.875 7.952 1.865 1.00 94.81 101 ARG A C 1
ATOM 799 O O . ARG A 1 101 ? -0.080 7.884 1.094 1.00 94.81 101 ARG A O 1
ATOM 806 N N . ILE A 1 102 ? 0.936 7.281 3.007 1.00 92.31 102 ILE A N 1
ATOM 807 C CA . ILE A 1 102 ? -0.131 6.394 3.494 1.00 92.31 102 ILE A CA 1
ATOM 808 C C . ILE A 1 102 ? -0.546 6.754 4.921 1.00 92.31 102 ILE A C 1
ATOM 810 O O . ILE A 1 102 ? 0.188 7.437 5.638 1.00 92.31 102 ILE A O 1
ATOM 814 N N . GLY A 1 103 ? -1.739 6.321 5.323 1.00 86.06 103 GLY A N 1
ATOM 815 C CA . GLY A 1 103 ? -2.342 6.649 6.618 1.00 86.06 103 GLY A CA 1
ATOM 816 C C . GLY A 1 103 ? -3.782 7.097 6.455 1.00 86.06 103 GLY A C 1
ATOM 817 O O . GLY A 1 103 ? -4.700 6.349 6.766 1.00 86.06 103 GLY A O 1
ATOM 818 N N . SER A 1 104 ? -3.975 8.290 5.891 1.00 81.44 104 SER A N 1
ATOM 819 C CA . SER A 1 104 ? -5.310 8.796 5.542 1.00 81.44 104 SER A CA 1
ATOM 820 C C . SER A 1 104 ? -5.944 8.053 4.365 1.00 81.44 104 SER A C 1
ATOM 822 O O . SER A 1 104 ? -7.163 8.073 4.198 1.00 81.44 104 SER A O 1
ATOM 824 N N . ARG A 1 105 ? -5.113 7.425 3.529 1.00 84.88 105 ARG A N 1
ATOM 825 C CA . ARG A 1 105 ? -5.502 6.553 2.420 1.00 84.88 105 ARG A CA 1
ATOM 826 C C . ARG A 1 105 ? -4.492 5.426 2.289 1.00 84.88 105 ARG A C 1
ATOM 828 O O . ARG A 1 105 ? -3.303 5.622 2.550 1.00 84.88 105 ARG A O 1
ATOM 835 N N . ASP A 1 106 ? -4.970 4.293 1.804 1.00 89.56 106 ASP A N 1
ATOM 836 C CA . ASP A 1 106 ? -4.122 3.162 1.453 1.00 89.56 106 ASP A CA 1
ATOM 837 C C . ASP A 1 106 ? -3.629 3.285 0.017 1.00 89.56 106 ASP A C 1
ATOM 839 O O . ASP A 1 106 ? -4.321 3.820 -0.856 1.00 89.56 106 ASP A O 1
ATOM 843 N N . TYR A 1 107 ? -2.446 2.741 -0.241 1.00 93.19 107 TYR A N 1
ATOM 844 C CA . TYR A 1 107 ? -1.894 2.656 -1.587 1.00 93.19 107 TYR A CA 1
ATOM 845 C C . TYR A 1 107 ? -1.921 1.205 -2.051 1.00 93.19 107 TYR A C 1
ATOM 847 O O . TYR A 1 107 ? -1.413 0.322 -1.360 1.00 93.19 107 TYR A O 1
ATOM 855 N N . VAL A 1 108 ? -2.525 0.940 -3.207 1.00 92.44 108 VAL A N 1
ATOM 856 C CA . VAL A 1 108 ? -2.732 -0.423 -3.702 1.00 92.44 108 VAL A CA 1
ATOM 857 C C . VAL A 1 108 ? -1.985 -0.660 -5.007 1.00 92.44 108 VAL A C 1
ATOM 859 O O . VAL A 1 108 ? -1.887 0.229 -5.848 1.00 92.44 108 VAL A O 1
ATOM 862 N N . ILE A 1 109 ? -1.443 -1.863 -5.176 1.00 93.56 109 ILE A N 1
ATOM 863 C CA . ILE A 1 109 ? -0.743 -2.315 -6.381 1.00 93.56 109 ILE A CA 1
ATOM 864 C C . ILE A 1 109 ? -1.290 -3.695 -6.739 1.00 93.56 109 ILE A C 1
ATOM 866 O O . ILE A 1 109 ? -1.386 -4.574 -5.886 1.00 93.56 109 ILE A O 1
ATOM 870 N N . SER A 1 110 ? -1.621 -3.913 -8.006 1.00 90.69 110 SER A N 1
ATOM 871 C CA . SER A 1 110 ? -2.123 -5.191 -8.500 1.00 90.69 110 SER A CA 1
ATOM 872 C C . SER A 1 110 ? -1.169 -5.810 -9.518 1.00 90.69 110 SER A C 1
ATOM 874 O O . SER A 1 110 ? -0.895 -5.218 -10.561 1.00 90.69 110 SER A O 1
ATOM 876 N N . GLY A 1 111 ? -0.704 -7.030 -9.252 1.00 89.56 111 GLY A N 1
ATOM 877 C CA . GLY A 1 111 ? 0.239 -7.724 -10.128 1.00 89.56 111 GLY A CA 1
ATOM 878 C C . GLY A 1 111 ? 0.562 -9.144 -9.678 1.00 89.56 111 GLY A C 1
ATOM 879 O O . GLY A 1 111 ? 0.186 -9.581 -8.589 1.00 89.56 111 GLY A O 1
ATOM 880 N N . LYS A 1 112 ? 1.255 -9.890 -10.534 1.00 91.50 112 LYS A N 1
ATOM 881 C CA . LYS A 1 112 ? 1.885 -11.171 -10.180 1.00 91.50 112 LYS A CA 1
ATOM 882 C C . LYS A 1 112 ? 3.154 -10.923 -9.362 1.00 91.50 112 LYS A C 1
ATOM 884 O O . LYS A 1 112 ? 3.747 -9.851 -9.447 1.00 91.50 112 LYS A O 1
ATOM 889 N N . ALA A 1 113 ? 3.638 -11.936 -8.643 1.00 94.19 113 ALA A N 1
ATOM 890 C CA . ALA A 1 113 ? 4.827 -11.839 -7.785 1.00 94.19 113 ALA A CA 1
ATOM 891 C C . ALA A 1 113 ? 6.032 -11.122 -8.440 1.00 94.19 113 ALA A C 1
ATOM 893 O O . ALA A 1 113 ? 6.577 -10.171 -7.882 1.00 94.19 113 ALA A O 1
ATOM 894 N N . LYS A 1 114 ? 6.408 -11.527 -9.664 1.00 94.81 114 LYS A N 1
ATOM 895 C CA . LYS A 1 114 ? 7.521 -10.914 -10.417 1.00 94.81 114 LYS A CA 1
ATOM 896 C C . LYS A 1 114 ? 7.249 -9.467 -10.829 1.00 94.81 114 LYS A C 1
ATOM 898 O O . LYS A 1 114 ? 8.181 -8.675 -10.914 1.00 94.81 114 LYS A O 1
ATOM 903 N N . GLU A 1 115 ? 5.992 -9.137 -11.102 1.00 95.12 115 GLU A N 1
ATOM 904 C CA . GLU A 1 115 ? 5.583 -7.788 -11.485 1.00 95.12 115 GLU A CA 1
ATOM 905 C C . GLU A 1 115 ? 5.659 -6.860 -10.277 1.00 95.12 115 GLU A C 1
ATOM 907 O O . GLU A 1 115 ? 6.224 -5.774 -10.385 1.00 95.12 115 GLU A O 1
ATOM 912 N N . LEU A 1 116 ? 5.155 -7.309 -9.120 1.00 96.25 116 LEU A N 1
ATOM 913 C CA . LEU A 1 116 ? 5.218 -6.557 -7.867 1.00 96.25 116 LEU A CA 1
ATOM 914 C C . LEU A 1 116 ? 6.670 -6.254 -7.490 1.00 96.25 116 LEU A C 1
ATOM 916 O O . LEU A 1 116 ? 6.999 -5.101 -7.233 1.00 96.25 116 LEU A O 1
ATOM 920 N N . VAL A 1 117 ? 7.563 -7.250 -7.533 1.00 97.19 117 VAL A N 1
ATOM 921 C CA . VAL A 1 117 ? 8.993 -7.012 -7.276 1.00 97.19 117 VAL A CA 1
ATOM 922 C C . VAL A 1 117 ? 9.586 -6.025 -8.283 1.00 97.19 117 VAL A C 1
ATOM 924 O O . VAL A 1 117 ? 10.217 -5.057 -7.866 1.00 97.19 117 VAL A O 1
ATOM 927 N N . ALA A 1 118 ? 9.328 -6.198 -9.584 1.00 96.69 118 ALA A N 1
ATOM 928 C CA . ALA A 1 118 ? 9.839 -5.288 -10.611 1.00 96.69 118 ALA A CA 1
ATOM 929 C C . ALA A 1 118 ? 9.339 -3.843 -10.431 1.00 96.69 118 ALA A C 1
ATOM 931 O O . ALA A 1 118 ? 10.084 -2.903 -10.697 1.00 96.69 118 ALA A O 1
ATOM 932 N N . PHE A 1 119 ? 8.104 -3.651 -9.960 1.00 97.19 119 PHE A N 1
ATOM 933 C CA . PHE A 1 119 ? 7.553 -2.332 -9.644 1.00 97.19 119 PHE A CA 1
ATOM 934 C C . PHE A 1 119 ? 8.362 -1.628 -8.550 1.00 97.19 119 PHE A C 1
ATOM 936 O O . PHE A 1 119 ? 8.808 -0.497 -8.743 1.00 97.19 119 PHE A O 1
ATOM 943 N N . PHE A 1 120 ? 8.633 -2.308 -7.436 1.00 97.75 120 PHE A N 1
ATOM 944 C CA . PHE A 1 120 ? 9.431 -1.732 -6.350 1.00 97.75 120 PHE A CA 1
ATOM 945 C C . PHE A 1 120 ? 10.900 -1.532 -6.711 1.00 97.75 120 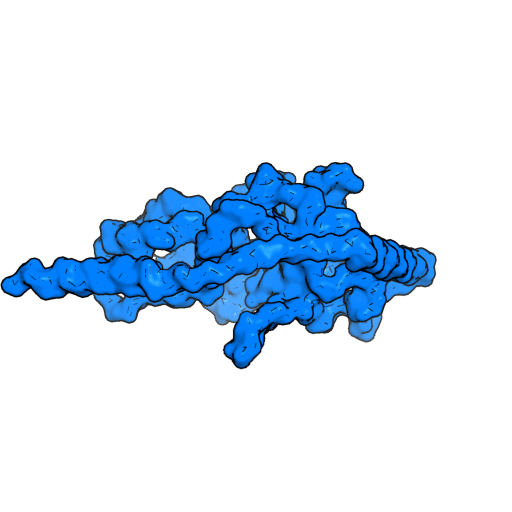PHE A C 1
ATOM 947 O O . PHE A 1 120 ? 11.510 -0.556 -6.281 1.00 97.75 120 PHE A O 1
ATOM 954 N N . GLU A 1 121 ? 11.477 -2.418 -7.521 1.00 96.25 121 GLU A N 1
ATOM 955 C CA . GLU A 1 121 ? 12.835 -2.234 -8.038 1.00 96.25 121 GLU A CA 1
ATOM 956 C C . GLU A 1 121 ? 12.928 -1.027 -8.971 1.00 96.25 121 GLU A C 1
ATOM 958 O O . GLU A 1 121 ? 13.900 -0.267 -8.903 1.00 96.25 121 GLU A O 1
ATOM 963 N N . CYS A 1 122 ? 11.919 -0.841 -9.825 1.00 96.69 122 CYS A N 1
ATOM 964 C CA . CYS A 1 122 ? 11.837 0.288 -10.738 1.00 96.69 122 CYS A CA 1
ATOM 965 C C . CYS A 1 122 ? 11.839 1.612 -9.965 1.00 96.69 122 CYS A C 1
ATOM 967 O O . CYS A 1 122 ? 12.692 2.464 -10.199 1.00 96.69 122 CYS A O 1
ATOM 969 N N . PHE A 1 123 ? 10.982 1.731 -8.953 1.00 96.81 123 PHE A N 1
ATOM 970 C CA . PHE A 1 123 ? 10.867 2.935 -8.128 1.00 96.81 123 PHE A CA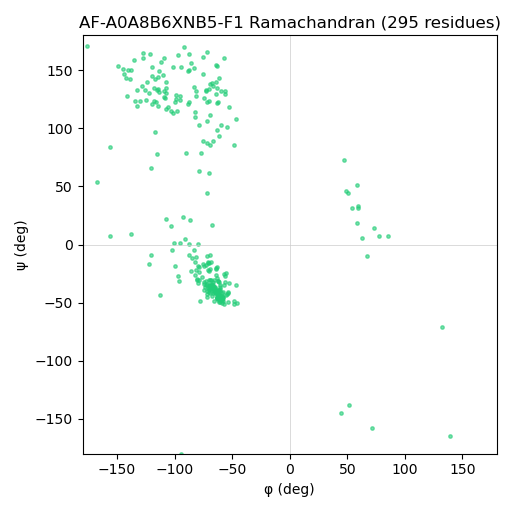 1
ATOM 971 C C . PHE A 1 123 ? 11.739 2.912 -6.870 1.00 96.81 123 PHE A C 1
ATOM 973 O O . PHE A 1 123 ? 11.447 3.622 -5.915 1.00 96.81 123 PHE A O 1
ATOM 980 N N . GLY A 1 124 ? 12.817 2.122 -6.859 1.00 95.62 124 GLY A N 1
ATOM 981 C CA . GLY A 1 124 ? 13.620 1.847 -5.662 1.00 95.62 124 GLY A CA 1
ATOM 982 C C . GLY A 1 124 ? 14.166 3.079 -4.930 1.00 95.62 124 GLY A C 1
ATOM 983 O O . GLY A 1 124 ? 14.404 2.996 -3.729 1.00 95.62 124 GLY A O 1
ATOM 984 N N . ASP A 1 125 ? 14.324 4.207 -5.628 1.00 93.56 125 ASP A N 1
ATOM 985 C CA . ASP A 1 125 ? 14.851 5.450 -5.054 1.00 93.56 125 ASP A CA 1
ATOM 986 C C . ASP A 1 125 ? 13.770 6.384 -4.478 1.00 93.56 125 ASP A C 1
ATOM 988 O O . ASP A 1 125 ? 14.079 7.520 -4.109 1.00 93.56 125 ASP A O 1
ATOM 992 N N . TYR A 1 126 ? 12.510 5.946 -4.474 1.00 96.88 126 TYR A N 1
ATOM 993 C CA . TYR A 1 126 ? 11.395 6.628 -3.828 1.00 96.88 126 TYR A CA 1
ATOM 994 C C . TYR A 1 126 ? 11.168 6.074 -2.420 1.00 96.88 126 TYR A C 1
ATOM 996 O O . TYR A 1 126 ? 11.426 4.901 -2.135 1.00 96.88 126 TYR A O 1
ATOM 1004 N N . ASP A 1 127 ? 10.622 6.927 -1.558 1.00 97.31 127 ASP A N 1
ATOM 1005 C CA . ASP A 1 127 ? 10.221 6.570 -0.203 1.00 97.31 127 ASP A CA 1
ATOM 1006 C C . ASP A 1 127 ? 8.705 6.364 -0.108 1.00 97.31 127 ASP A C 1
ATOM 1008 O O . ASP A 1 127 ? 7.918 6.994 -0.826 1.00 97.31 127 ASP A O 1
ATOM 1012 N N . ILE A 1 128 ? 8.302 5.526 0.843 1.00 97.12 128 ILE A N 1
ATOM 1013 C CA . ILE A 1 128 ? 6.947 5.483 1.385 1.00 97.12 128 ILE A CA 1
ATOM 1014 C C . ILE A 1 128 ? 6.986 6.066 2.793 1.00 97.12 128 ILE A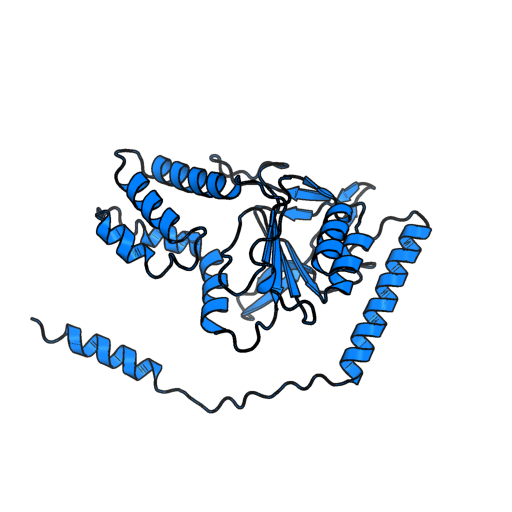 C 1
ATOM 1016 O O . ILE A 1 128 ? 7.810 5.664 3.617 1.00 97.12 128 ILE A O 1
ATOM 1020 N N . ILE A 1 129 ? 6.081 7.002 3.059 1.00 96.56 129 ILE A N 1
ATOM 1021 C CA . ILE A 1 129 ? 5.954 7.704 4.334 1.00 96.56 129 ILE A CA 1
ATOM 1022 C C . ILE A 1 129 ? 4.581 7.402 4.928 1.00 96.56 129 ILE A C 1
ATOM 1024 O O . ILE A 1 129 ? 3.543 7.641 4.305 1.00 96.56 129 ILE A O 1
ATOM 1028 N N . GLY A 1 130 ? 4.601 6.869 6.142 1.00 93.56 130 GLY A N 1
ATOM 1029 C CA . GLY A 1 130 ? 3.443 6.578 6.963 1.00 93.56 130 GLY A CA 1
ATOM 1030 C C . GLY A 1 130 ? 3.017 7.757 7.825 1.00 93.56 130 GLY A C 1
ATOM 1031 O O . GLY A 1 130 ? 3.841 8.565 8.258 1.00 93.56 130 GLY A O 1
ATOM 1032 N N . SER A 1 131 ? 1.718 7.835 8.085 1.00 88.38 131 SER A N 1
ATOM 1033 C CA . SER A 1 131 ? 1.106 8.816 8.976 1.00 88.38 131 SER A CA 1
ATOM 1034 C C . SER A 1 131 ? -0.025 8.168 9.770 1.00 88.38 131 SER A C 1
ATOM 1036 O O . SER A 1 131 ? -0.758 7.327 9.251 1.00 88.38 131 SER A O 1
ATOM 1038 N N . GLU A 1 132 ? -0.190 8.552 11.030 1.00 83.94 132 GLU A N 1
ATOM 1039 C CA . GLU A 1 132 ? -1.311 8.113 11.856 1.00 83.94 132 GLU A CA 1
ATOM 1040 C C . GLU A 1 132 ? -2.218 9.278 12.219 1.00 83.94 132 GLU A C 1
ATOM 1042 O O . GLU A 1 132 ? -1.740 10.364 12.535 1.00 83.94 132 GLU A O 1
ATOM 1047 N N . LEU A 1 133 ? -3.524 9.025 12.292 1.00 79.94 133 LEU A N 1
ATOM 1048 C CA . LEU A 1 133 ? -4.463 9.973 12.869 1.00 79.94 133 LEU A CA 1
ATOM 1049 C C . LEU A 1 133 ? -4.122 10.181 14.349 1.00 79.94 133 LEU A C 1
ATOM 1051 O O . LEU A 1 133 ? -4.086 9.229 15.149 1.00 79.94 133 LEU A O 1
ATOM 1055 N N . ASN A 1 134 ? -3.857 11.429 14.715 1.00 77.94 134 ASN A N 1
ATOM 1056 C CA . ASN A 1 134 ? -3.630 11.824 16.098 1.00 77.94 134 ASN A CA 1
ATOM 1057 C C . ASN A 1 134 ? -4.933 12.342 16.750 1.00 77.94 134 ASN A C 1
ATOM 1059 O O . ASN A 1 134 ? -5.998 12.408 16.135 1.00 77.94 134 ASN A O 1
ATOM 1063 N N . ALA A 1 135 ? -4.850 12.738 18.022 1.00 72.44 135 ALA A N 1
ATOM 1064 C CA . ALA A 1 135 ? -6.007 13.216 18.778 1.00 72.44 135 ALA A CA 1
ATOM 1065 C C . ALA A 1 135 ? -6.544 14.592 18.336 1.00 72.44 135 ALA A C 1
ATOM 1067 O O . ALA A 1 135 ? -7.657 14.937 18.726 1.00 72.44 135 ALA A O 1
ATOM 1068 N N . ASN A 1 136 ? -5.778 15.371 17.562 1.00 74.25 136 ASN A N 1
ATOM 1069 C CA . ASN A 1 136 ? -6.202 16.684 17.065 1.00 74.25 136 ASN A CA 1
ATOM 1070 C C . ASN A 1 136 ? -6.803 16.623 15.648 1.00 74.25 136 ASN A C 1
ATOM 1072 O O . ASN A 1 136 ? -7.204 17.653 15.114 1.00 74.25 136 ASN A O 1
ATOM 1076 N N . GLY A 1 137 ? -6.897 15.426 15.058 1.00 69.12 137 GLY A N 1
ATOM 1077 C CA . GLY A 1 137 ? -7.455 15.224 13.724 1.00 69.12 137 GLY A CA 1
ATOM 1078 C C . GLY A 1 137 ? -6.455 15.418 12.582 1.00 69.12 137 GLY A C 1
ATOM 1079 O O . GLY A 1 137 ? -6.868 15.395 11.424 1.00 69.12 137 GLY A O 1
ATOM 1080 N N . SER A 1 138 ? -5.161 15.594 12.871 1.00 78.94 138 SER A N 1
ATOM 1081 C CA . SER A 1 138 ? -4.115 15.692 11.851 1.00 78.94 138 SER A CA 1
ATOM 1082 C C . SER A 1 138 ? -3.387 14.364 11.616 1.00 78.94 138 SER A C 1
ATOM 1084 O O . SER A 1 138 ? -3.461 13.430 12.419 1.00 78.94 138 SER A O 1
ATOM 1086 N N . TRP A 1 139 ? -2.689 14.295 10.480 1.00 81.94 139 TRP A N 1
ATOM 1087 C CA . TRP A 1 139 ? -1.922 13.137 10.015 1.00 81.94 139 TRP A CA 1
ATOM 1088 C C . TRP A 1 139 ? -0.426 13.484 9.974 1.00 81.94 139 TRP A C 1
ATOM 1090 O O . TRP A 1 139 ? 0.090 13.809 8.905 1.00 81.94 139 TRP A O 1
ATOM 1100 N N . PRO A 1 140 ? 0.277 13.507 11.122 1.00 85.56 140 PRO A N 1
ATOM 1101 C CA . PRO A 1 140 ? 1.710 13.771 11.160 1.00 85.56 140 PRO A CA 1
ATOM 1102 C C . PRO A 1 140 ? 2.512 12.700 10.412 1.00 85.56 140 PRO A C 1
ATOM 1104 O O . PRO A 1 140 ? 2.315 11.497 10.605 1.00 85.56 140 PRO A O 1
ATOM 1107 N N . ASP A 1 141 ? 3.462 13.161 9.604 1.00 86.94 141 ASP A N 1
ATOM 1108 C CA . ASP A 1 141 ? 4.398 12.312 8.869 1.00 86.94 141 ASP A CA 1
ATOM 1109 C C . ASP A 1 141 ? 5.322 11.520 9.795 1.00 86.94 141 ASP A C 1
ATOM 1111 O O . ASP A 1 141 ? 5.656 11.954 10.898 1.00 86.94 141 ASP A O 1
ATOM 1115 N N . ASN A 1 142 ? 5.811 10.385 9.289 1.00 85.75 142 ASN A N 1
ATOM 1116 C CA . ASN A 1 142 ? 6.803 9.530 9.939 1.00 85.75 142 ASN A CA 1
ATOM 1117 C C . ASN A 1 142 ? 6.349 8.999 11.308 1.00 85.75 142 ASN A C 1
ATOM 1119 O O . ASN A 1 142 ? 7.173 8.750 12.191 1.00 85.75 142 ASN A O 1
ATOM 1123 N N . THR A 1 143 ? 5.052 8.749 11.462 1.00 83.56 143 THR A N 1
ATOM 1124 C CA . THR A 1 143 ? 4.474 8.104 12.648 1.00 83.56 143 THR A CA 1
ATOM 1125 C C . THR A 1 143 ? 3.982 6.691 12.330 1.00 83.56 143 THR A C 1
ATOM 1127 O O . THR A 1 143 ? 3.797 6.340 11.167 1.00 83.56 143 THR A O 1
ATOM 1130 N N . GLY A 1 144 ? 3.806 5.862 13.363 1.00 84.69 144 GLY A N 1
ATOM 1131 C CA . GLY A 1 144 ? 3.268 4.505 13.239 1.00 84.69 144 GLY A CA 1
ATOM 1132 C C . GLY A 1 144 ? 4.199 3.487 12.583 1.00 84.69 144 GLY A C 1
ATOM 1133 O O . GLY A 1 144 ? 5.422 3.630 12.590 1.00 84.69 144 GLY A O 1
ATOM 1134 N N . GLN A 1 145 ? 3.609 2.419 12.044 1.00 88.94 145 GLN A N 1
ATOM 1135 C CA . GLN A 1 145 ? 4.334 1.343 11.370 1.00 88.94 145 GLN A CA 1
ATOM 1136 C C . GLN A 1 145 ? 3.645 0.974 10.059 1.00 88.94 145 GLN A C 1
ATOM 1138 O O . GLN A 1 145 ? 2.468 0.610 10.046 1.00 88.94 145 GLN A O 1
ATOM 1143 N N . ILE A 1 146 ? 4.401 1.048 8.966 1.00 92.12 146 ILE A N 1
ATOM 1144 C CA . ILE A 1 146 ? 3.946 0.659 7.634 1.00 92.12 146 ILE A CA 1
ATOM 1145 C C . ILE A 1 146 ? 3.775 -0.860 7.590 1.00 92.12 146 ILE A C 1
ATOM 1147 O O . ILE A 1 146 ? 4.618 -1.623 8.072 1.00 92.12 146 ILE A O 1
ATOM 1151 N N . LYS A 1 147 ? 2.695 -1.311 6.963 1.00 92.12 147 LYS A N 1
ATOM 1152 C CA . LYS A 1 147 ? 2.394 -2.726 6.767 1.00 92.12 147 LYS A CA 1
ATOM 1153 C C . LYS A 1 147 ? 2.213 -3.015 5.288 1.00 92.12 147 LYS A C 1
ATOM 1155 O O . LYS A 1 147 ? 1.639 -2.217 4.546 1.00 92.12 147 LYS A O 1
ATOM 1160 N N . ILE A 1 148 ? 2.741 -4.159 4.872 1.00 94.56 148 ILE A N 1
ATOM 1161 C CA . ILE A 1 148 ? 2.606 -4.696 3.521 1.00 94.56 148 ILE A CA 1
ATOM 1162 C C . ILE A 1 148 ? 1.620 -5.847 3.608 1.00 94.56 148 ILE A C 1
ATOM 1164 O O . ILE A 1 148 ? 1.870 -6.839 4.290 1.00 94.56 148 ILE A O 1
ATOM 1168 N N . GLU A 1 149 ? 0.510 -5.720 2.907 1.00 92.12 149 GLU A N 1
ATOM 1169 C CA . GLU A 1 149 ? -0.560 -6.703 2.907 1.00 92.12 149 GLU A CA 1
ATOM 1170 C C . GLU A 1 149 ? -0.694 -7.311 1.519 1.00 92.12 149 GLU A C 1
ATOM 1172 O O . GLU A 1 149 ? -0.709 -6.587 0.529 1.00 92.12 149 GLU A O 1
ATOM 1177 N N . LEU A 1 150 ? -0.787 -8.635 1.432 1.00 91.62 150 LEU A N 1
ATOM 1178 C CA . LEU A 1 150 ? -0.945 -9.373 0.181 1.00 91.62 150 LEU A CA 1
ATOM 1179 C C . LEU A 1 150 ? -2.208 -10.218 0.230 1.00 91.62 150 LEU A C 1
ATOM 1181 O O . LEU A 1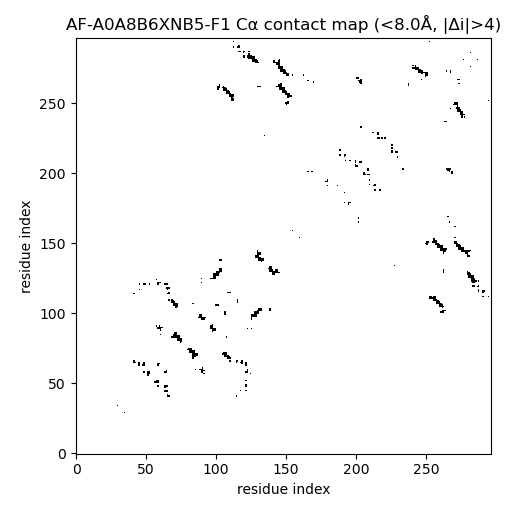 150 ? -2.376 -11.001 1.158 1.00 91.62 150 LEU A O 1
ATOM 1185 N N . GLN A 1 151 ? -3.045 -10.120 -0.799 1.00 87.56 151 GLN A N 1
ATOM 1186 C CA . GLN A 1 151 ? -4.241 -10.947 -0.966 1.00 87.56 151 GLN A CA 1
ATOM 1187 C C . GLN A 1 151 ? -4.432 -11.357 -2.430 1.00 87.56 151 GLN A C 1
ATOM 1189 O O . GLN A 1 151 ? -4.054 -10.629 -3.349 1.00 87.56 151 GLN A O 1
ATOM 1194 N N . ASN A 1 152 ? -5.032 -12.517 -2.682 1.00 85.31 152 ASN A N 1
ATOM 1195 C CA . ASN A 1 152 ? -5.395 -12.931 -4.040 1.00 85.31 152 ASN A CA 1
ATOM 1196 C C . ASN A 1 152 ? -6.592 -12.102 -4.549 1.00 85.31 152 ASN A C 1
ATOM 1198 O O . ASN A 1 152 ? -7.575 -11.955 -3.832 1.00 85.31 152 ASN A O 1
ATOM 1202 N N . ILE A 1 153 ? -6.540 -11.573 -5.783 1.00 74.25 153 ILE A N 1
ATOM 1203 C CA . ILE A 1 153 ? -7.635 -10.730 -6.334 1.00 74.25 153 ILE A CA 1
ATOM 1204 C C . ILE A 1 153 ? -8.920 -11.531 -6.539 1.00 74.25 153 ILE A C 1
ATOM 1206 O O . ILE A 1 153 ? -10.013 -11.024 -6.323 1.00 74.25 153 ILE A O 1
ATOM 1210 N N . ASN A 1 154 ? -8.769 -12.791 -6.937 1.00 65.81 154 ASN A N 1
ATOM 1211 C CA . ASN A 1 154 ? -9.844 -13.766 -6.964 1.00 65.81 154 ASN A CA 1
ATOM 1212 C C . ASN A 1 154 ? -9.443 -14.867 -5.985 1.00 65.81 154 ASN A C 1
ATOM 1214 O O . ASN A 1 154 ? -8.655 -15.736 -6.370 1.00 65.81 154 ASN A O 1
ATOM 1218 N N . PRO A 1 155 ? -9.917 -14.846 -4.732 1.00 51.72 155 PRO A N 1
ATOM 1219 C CA . PRO A 1 155 ? -9.562 -15.846 -3.731 1.00 51.72 155 PRO A CA 1
ATOM 1220 C C . PRO A 1 155 ? -10.225 -17.213 -4.013 1.00 51.72 155 PRO A C 1
ATOM 1222 O O . PRO A 1 155 ? -10.748 -17.846 -3.110 1.00 51.72 155 PRO A O 1
ATOM 1225 N N . GLY A 1 156 ? -10.227 -17.709 -5.259 1.00 48.56 156 GLY A N 1
ATOM 1226 C CA . GLY A 1 156 ? -10.845 -18.986 -5.644 1.00 48.56 156 GLY A CA 1
ATOM 1227 C C . GLY A 1 156 ? -12.243 -19.196 -5.041 1.00 48.56 156 GLY A C 1
ATOM 1228 O O . GLY A 1 156 ? -12.985 -18.243 -4.846 1.00 48.56 156 GLY A O 1
ATOM 1229 N N . ASN A 1 157 ? -12.580 -20.443 -4.699 1.00 44.78 157 ASN A N 1
ATOM 1230 C CA . ASN A 1 157 ? -13.844 -20.840 -4.052 1.00 44.78 157 ASN A CA 1
ATOM 1231 C C . ASN A 1 157 ? -14.007 -20.319 -2.602 1.00 44.78 157 ASN A C 1
ATOM 1233 O O . ASN A 1 157 ? -14.810 -20.860 -1.842 1.00 44.78 157 ASN A O 1
ATOM 1237 N N . GLY A 1 158 ? -13.222 -19.322 -2.184 1.00 50.12 158 GLY A N 1
ATOM 1238 C CA . GLY A 1 158 ? -13.458 -18.595 -0.945 1.00 50.12 158 GLY A CA 1
ATOM 1239 C C . GLY A 1 158 ? -14.815 -17.899 -1.006 1.00 50.12 158 GLY A C 1
ATOM 1240 O O . GLY A 1 158 ? -15.254 -17.453 -2.065 1.00 50.12 158 GLY A O 1
ATOM 1241 N N . ASN A 1 159 ? -15.503 -17.857 0.129 1.00 44.38 159 ASN A N 1
ATOM 1242 C CA . ASN A 1 159 ? -16.853 -17.322 0.242 1.00 44.38 159 ASN A CA 1
ATOM 1243 C C . ASN A 1 159 ? -16.821 -15.802 -0.030 1.00 44.38 159 ASN A C 1
ATOM 1245 O O . ASN A 1 159 ? -16.594 -15.019 0.888 1.00 44.38 159 ASN A O 1
ATOM 1249 N N . PHE A 1 160 ? -16.970 -15.401 -1.298 1.00 44.34 160 PHE A N 1
ATOM 1250 C CA . PHE A 1 160 ? -16.791 -14.026 -1.792 1.00 44.34 160 PHE A CA 1
ATOM 1251 C C . PHE A 1 160 ? -17.613 -12.999 -1.001 1.00 44.34 160 PHE A C 1
ATOM 1253 O O . PHE A 1 160 ? -17.143 -11.889 -0.760 1.00 44.34 160 PHE A O 1
ATOM 1260 N N . ASP A 1 161 ? -18.788 -13.405 -0.516 1.00 41.47 161 ASP A N 1
ATOM 1261 C CA . ASP A 1 161 ? -19.658 -12.586 0.330 1.00 41.47 161 ASP A CA 1
ATOM 1262 C C . ASP A 1 161 ? -18.976 -12.175 1.643 1.00 41.47 161 ASP A C 1
ATOM 1264 O O . ASP A 1 161 ? -19.130 -11.038 2.085 1.00 41.47 161 ASP A O 1
ATOM 1268 N N . LYS A 1 162 ? -18.155 -13.053 2.236 1.00 42.72 162 LYS A N 1
ATOM 1269 C CA . LYS A 1 162 ? -17.363 -12.728 3.433 1.00 42.72 162 LYS A CA 1
ATOM 1270 C C . LYS A 1 162 ? -16.238 -11.750 3.109 1.00 42.72 162 LYS A C 1
ATOM 1272 O O . LYS A 1 162 ? -16.032 -10.811 3.862 1.00 42.72 162 LYS A O 1
ATOM 1277 N N . THR A 1 163 ? -15.581 -11.905 1.961 1.00 51.09 163 THR A N 1
ATOM 1278 C CA . THR A 1 163 ? -14.475 -11.034 1.524 1.00 51.09 163 THR A CA 1
ATOM 1279 C C . THR A 1 163 ? -14.945 -9.631 1.127 1.00 51.09 163 THR A C 1
ATOM 1281 O O . THR A 1 163 ? -14.276 -8.642 1.418 1.00 51.09 163 THR A O 1
ATOM 1284 N N . LEU A 1 164 ? -16.109 -9.510 0.482 1.00 46.91 164 LEU A N 1
ATOM 1285 C CA . LEU A 1 164 ? -16.711 -8.210 0.180 1.00 46.91 164 LEU A CA 1
ATOM 1286 C C . LEU A 1 164 ? -17.203 -7.527 1.459 1.00 46.91 164 LEU A C 1
ATOM 1288 O O . LEU A 1 164 ? -16.973 -6.332 1.635 1.00 46.91 164 LEU A O 1
ATOM 1292 N N . PHE A 1 165 ? -17.827 -8.285 2.365 1.00 42.84 165 PHE A N 1
ATOM 1293 C CA . PHE A 1 165 ? -18.232 -7.783 3.673 1.00 42.84 165 PHE A CA 1
ATOM 1294 C C . PHE A 1 165 ? -17.023 -7.310 4.493 1.00 42.84 165 PHE A C 1
ATOM 1296 O O . PHE A 1 165 ? -17.065 -6.202 5.005 1.00 42.84 165 PHE A O 1
ATOM 1303 N N . GLU A 1 166 ? -15.919 -8.062 4.526 1.00 50.47 166 GLU A N 1
ATOM 1304 C CA . GLU A 1 166 ? -14.635 -7.690 5.154 1.00 50.47 166 GLU A CA 1
ATOM 1305 C C . GLU A 1 166 ? -14.079 -6.351 4.641 1.00 50.47 166 GLU A C 1
ATOM 1307 O O . GLU A 1 166 ? -13.622 -5.521 5.426 1.00 50.47 166 GLU A O 1
ATOM 1312 N N . VAL A 1 167 ? -14.150 -6.109 3.327 1.00 49.34 167 VAL A N 1
ATOM 1313 C CA . VAL A 1 167 ? -13.705 -4.851 2.699 1.00 49.34 167 VAL A CA 1
ATOM 1314 C C . VAL A 1 167 ? -14.690 -3.705 2.959 1.00 49.34 167 VAL A C 1
ATOM 1316 O O . VAL A 1 167 ? -14.274 -2.573 3.199 1.00 49.34 167 VAL A O 1
ATOM 1319 N N . MET A 1 168 ? -15.997 -3.971 2.932 1.00 44.41 168 MET A N 1
ATOM 1320 C CA . MET A 1 168 ? -17.032 -2.973 3.234 1.00 44.41 168 MET A CA 1
ATOM 1321 C C . MET A 1 168 ? -17.061 -2.587 4.716 1.00 44.41 168 MET A C 1
ATOM 1323 O O . MET A 1 168 ? -17.391 -1.452 5.049 1.00 44.41 168 MET A O 1
ATOM 1327 N N . PHE A 1 169 ? -16.692 -3.516 5.589 1.00 48.03 169 PHE A N 1
ATOM 1328 C CA . PHE A 1 169 ? -16.589 -3.343 7.029 1.00 48.03 169 PHE A CA 1
ATOM 1329 C C . PHE A 1 169 ? -15.494 -2.333 7.412 1.00 48.03 169 PHE A C 1
ATOM 1331 O O . PHE A 1 169 ? -15.732 -1.462 8.246 1.00 48.03 169 PHE A O 1
ATOM 1338 N N . ASP A 1 170 ? -14.355 -2.365 6.712 1.00 43.12 170 ASP A N 1
ATOM 1339 C CA . ASP A 1 170 ? -13.255 -1.391 6.830 1.00 43.12 170 ASP A CA 1
ATOM 1340 C C . ASP A 1 170 ? -13.719 0.042 6.487 1.00 43.12 170 ASP A C 1
ATOM 1342 O O . ASP A 1 170 ? -13.419 1.007 7.190 1.00 43.12 170 ASP A O 1
ATOM 1346 N N . MET A 1 171 ? -14.570 0.185 5.463 1.00 43.09 171 MET A N 1
ATOM 1347 C CA . MET A 1 171 ? -15.192 1.472 5.111 1.00 43.09 171 MET A CA 1
ATOM 1348 C C . MET A 1 171 ? -16.275 1.919 6.108 1.00 43.09 171 MET A C 1
ATOM 1350 O O . MET A 1 171 ? -16.671 3.085 6.109 1.00 43.09 171 MET A O 1
ATOM 1354 N N . ALA A 1 172 ? -16.785 1.004 6.936 1.00 47.53 172 ALA A N 1
ATOM 1355 C CA . ALA A 1 172 ? -17.933 1.211 7.810 1.00 47.53 172 ALA A CA 1
ATOM 1356 C C . ALA A 1 172 ? -17.546 1.431 9.281 1.00 47.53 172 ALA A C 1
ATOM 1358 O O . ALA A 1 172 ? -18.422 1.372 10.148 1.00 47.53 172 ALA A O 1
ATOM 1359 N N . MET A 1 173 ? -16.278 1.736 9.592 1.00 49.75 173 MET A N 1
ATOM 1360 C CA . MET A 1 173 ? -15.862 1.951 10.983 1.00 49.75 173 MET A CA 1
ATOM 1361 C C . MET A 1 173 ? -16.658 3.034 11.715 1.00 49.75 173 MET A C 1
ATOM 1363 O O . MET A 1 173 ? -16.968 2.882 12.897 1.00 49.75 173 MET A O 1
ATOM 1367 N N . ASP A 1 174 ? -17.112 4.065 11.013 1.00 44.81 174 ASP A N 1
ATOM 1368 C CA . ASP A 1 174 ? -18.003 5.066 11.602 1.00 44.81 174 ASP A CA 1
ATOM 1369 C C . ASP A 1 174 ? -19.404 4.514 11.923 1.00 44.81 174 ASP A C 1
ATOM 1371 O O . ASP A 1 174 ? -20.029 4.939 12.897 1.00 44.81 174 ASP A O 1
ATOM 1375 N N . ALA A 1 175 ? -19.897 3.535 11.159 1.00 46.75 175 ALA A N 1
ATOM 1376 C CA . ALA A 1 175 ? -21.153 2.842 11.443 1.00 46.75 175 ALA A CA 1
ATOM 1377 C C . ALA A 1 175 ? -21.012 1.883 12.633 1.00 46.75 175 ALA A C 1
ATOM 1379 O O . ALA A 1 175 ? -21.910 1.806 13.463 1.00 46.75 175 ALA A O 1
ATOM 1380 N N . ILE A 1 176 ? -19.866 1.219 12.779 1.00 51.09 176 ILE A N 1
ATOM 1381 C CA . ILE A 1 176 ? -19.567 0.362 13.936 1.00 51.09 176 ILE A CA 1
ATOM 1382 C C . ILE A 1 176 ? -19.438 1.197 15.212 1.00 51.09 176 ILE A C 1
ATOM 1384 O O . ILE A 1 176 ? -20.006 0.841 16.242 1.00 51.09 176 ILE A O 1
ATOM 1388 N N . LEU A 1 177 ? -18.782 2.359 15.139 1.00 49.81 177 LEU A N 1
ATOM 1389 C CA . LEU A 1 177 ? -18.745 3.316 16.248 1.00 49.81 177 LEU A CA 1
ATOM 1390 C C . LEU A 1 177 ? -20.144 3.852 16.603 1.00 49.81 177 LEU A C 1
ATOM 1392 O O . LEU A 1 177 ? -20.398 4.121 17.775 1.00 49.81 177 LEU A O 1
ATOM 1396 N N . LYS A 1 178 ? -21.056 3.969 15.625 1.00 47.53 178 LYS A N 1
ATOM 1397 C CA . LYS A 1 178 ? -22.479 4.285 15.854 1.00 47.53 178 LYS A CA 1
ATOM 1398 C C . LYS A 1 178 ? -23.282 3.116 16.423 1.00 47.53 178 LYS A C 1
ATOM 1400 O O . LYS A 1 178 ? -24.198 3.361 17.188 1.00 47.53 178 LYS A O 1
ATOM 1405 N N . VAL A 1 179 ? -22.968 1.864 16.094 1.00 47.66 179 VAL A N 1
ATOM 1406 C CA . VAL A 1 179 ? -23.616 0.685 16.705 1.00 47.66 179 VAL A CA 1
ATOM 1407 C C . VAL A 1 179 ? -23.208 0.540 18.172 1.00 47.66 179 VAL A C 1
ATOM 1409 O O . VAL A 1 179 ? -24.030 0.173 19.004 1.00 47.66 179 VAL A O 1
ATOM 1412 N N . ILE A 1 180 ? -21.964 0.891 18.505 1.00 48.34 180 ILE A N 1
ATOM 1413 C CA . ILE A 1 180 ? -21.472 0.918 19.890 1.00 48.34 180 ILE A CA 1
ATOM 1414 C C . ILE A 1 180 ? -22.129 2.054 20.704 1.00 48.34 180 ILE A C 1
ATOM 1416 O O . ILE A 1 180 ? -22.164 1.976 21.932 1.00 48.34 180 ILE A O 1
ATOM 1420 N N . ASP A 1 181 ? -22.674 3.091 20.054 1.00 52.50 181 ASP A N 1
ATOM 1421 C CA . ASP A 1 181 ? -23.451 4.143 20.723 1.00 52.50 181 ASP A CA 1
ATOM 1422 C C . ASP A 1 181 ? -24.434 4.861 19.766 1.00 52.50 181 ASP A C 1
ATOM 1424 O O . ASP A 1 181 ? -24.099 5.928 19.228 1.00 52.50 181 ASP A O 1
ATOM 1428 N N . PRO A 1 182 ? -25.642 4.302 19.534 1.00 44.44 182 PRO A N 1
ATOM 1429 C CA . PRO A 1 182 ? -26.584 4.872 18.575 1.00 44.44 182 PRO A CA 1
ATOM 1430 C C . PRO A 1 182 ? -27.341 6.091 19.122 1.00 44.44 182 PRO A C 1
ATOM 1432 O O . PRO A 1 182 ? -27.813 6.904 18.329 1.00 44.44 182 PRO A O 1
ATOM 1435 N N . THR A 1 183 ? -27.473 6.236 20.447 1.00 44.25 183 THR A N 1
ATOM 1436 C CA . THR A 1 183 ? -28.412 7.196 21.067 1.00 44.25 183 THR A CA 1
ATOM 1437 C C . THR A 1 183 ? -28.062 7.643 22.498 1.00 44.25 183 THR A C 1
ATOM 1439 O O . THR A 1 183 ? -28.861 8.346 23.112 1.00 44.25 183 THR A O 1
ATOM 1442 N N . GLY A 1 184 ? -26.903 7.293 23.070 1.00 46.50 184 GLY A N 1
ATOM 1443 C CA . GLY A 1 184 ? -26.577 7.644 24.462 1.00 46.50 184 GLY A CA 1
ATOM 1444 C C . GLY A 1 184 ? -27.338 6.830 25.518 1.00 46.50 184 GLY A C 1
ATOM 1445 O O . GLY A 1 184 ? -27.334 7.198 26.692 1.00 46.50 184 GLY A O 1
ATOM 1446 N N . ILE A 1 185 ? -27.977 5.723 25.125 1.00 43.19 185 ILE A N 1
ATOM 1447 C CA . ILE A 1 185 ? -28.654 4.800 26.041 1.00 43.19 185 ILE A CA 1
ATOM 1448 C C . ILE A 1 185 ? -27.697 3.656 26.394 1.00 43.19 185 ILE A C 1
ATOM 1450 O O . ILE A 1 185 ? -27.083 3.035 25.530 1.00 43.19 185 ILE A O 1
ATOM 1454 N N . VAL A 1 186 ? -27.550 3.452 27.703 1.00 47.34 186 VAL A N 1
ATOM 1455 C CA . VAL A 1 186 ? -26.619 2.548 28.389 1.00 47.34 186 VAL A CA 1
ATOM 1456 C C . VAL A 1 186 ? -26.720 1.118 27.846 1.00 47.34 186 VAL A C 1
ATOM 1458 O O . VAL A 1 186 ? -27.757 0.486 28.001 1.00 47.34 186 VAL A O 1
ATOM 1461 N N . ALA A 1 187 ? -25.629 0.597 27.279 1.00 52.38 187 ALA A N 1
ATOM 1462 C CA . ALA A 1 187 ? -25.477 -0.820 26.957 1.00 52.38 187 ALA A CA 1
ATOM 1463 C C . ALA A 1 187 ? -24.646 -1.495 28.060 1.00 52.38 187 ALA A C 1
ATOM 1465 O O . ALA A 1 187 ? -23.525 -1.096 28.351 1.00 52.38 187 ALA A O 1
ATOM 1466 N N . SER A 1 188 ? -25.167 -2.524 28.707 1.00 59.44 188 SER A N 1
ATOM 1467 C CA . SER A 1 188 ? -24.402 -3.423 29.571 1.00 59.44 188 SER A CA 1
ATOM 1468 C C . SER A 1 188 ? -23.234 -4.078 28.812 1.00 59.44 188 SER A C 1
ATOM 1470 O O . SER A 1 188 ? -23.234 -4.188 27.585 1.00 59.44 188 SER A O 1
ATOM 1472 N N . ALA A 1 189 ? -22.227 -4.586 29.532 1.00 56.12 189 ALA A N 1
ATOM 1473 C CA . ALA A 1 189 ? -21.097 -5.300 28.919 1.00 56.12 189 ALA A CA 1
ATOM 1474 C C . ALA A 1 189 ? -21.531 -6.514 28.063 1.00 56.12 189 ALA A C 1
ATOM 1476 O O . ALA A 1 189 ? -20.820 -6.905 27.136 1.00 56.12 189 ALA A O 1
ATOM 1477 N N . TYR A 1 190 ? -22.700 -7.092 28.360 1.00 57.69 190 TYR A N 1
ATOM 1478 C CA . TYR A 1 190 ? -23.330 -8.147 27.569 1.00 57.69 190 TYR A CA 1
ATOM 1479 C C . TYR A 1 190 ? -23.892 -7.619 26.240 1.00 57.69 190 TYR A C 1
ATOM 1481 O O . TYR A 1 190 ? -23.679 -8.228 25.196 1.00 57.69 190 TYR A O 1
ATOM 1489 N N . GLU A 1 191 ? -24.549 -6.459 26.243 1.00 63.44 191 GLU A N 1
ATOM 1490 C CA . GLU A 1 191 ? -25.076 -5.826 25.025 1.00 63.44 191 GLU A CA 1
ATOM 1491 C C . GLU A 1 191 ? -23.953 -5.360 24.093 1.00 63.44 191 GLU A C 1
ATOM 1493 O O . GLU A 1 191 ? -24.066 -5.517 22.880 1.00 63.44 191 GLU A O 1
ATOM 1498 N N . VAL A 1 192 ? -22.826 -4.901 24.648 1.00 63.50 192 VAL A N 1
ATOM 1499 C CA . VAL A 1 192 ? -21.608 -4.613 23.872 1.00 63.50 192 VAL A CA 1
ATOM 1500 C C . VAL A 1 192 ? -21.086 -5.877 23.182 1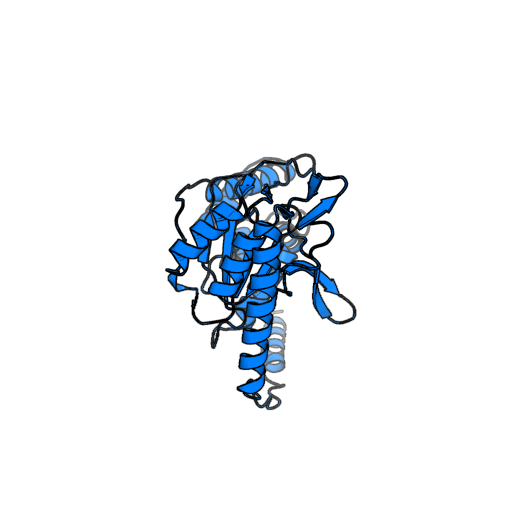.00 63.50 192 VAL A C 1
ATOM 1502 O O . VAL A 1 192 ? -20.742 -5.837 22.006 1.00 63.50 192 VAL A O 1
ATOM 1505 N N . GLU A 1 193 ? -21.055 -7.022 23.866 1.00 65.44 193 GLU A N 1
ATOM 1506 C CA . GLU A 1 193 ? -20.644 -8.285 23.243 1.00 65.44 193 GLU A CA 1
ATOM 1507 C C . GLU A 1 193 ? -21.571 -8.705 22.108 1.00 65.44 193 GLU A C 1
ATOM 1509 O O . GLU A 1 193 ? -21.089 -9.044 21.031 1.00 65.44 193 GLU A O 1
ATOM 1514 N N . GLN A 1 194 ? -22.887 -8.668 22.326 1.00 65.44 194 GLN A N 1
ATOM 1515 C CA . GLN A 1 194 ? -23.858 -9.049 21.298 1.00 65.44 194 GLN A CA 1
ATOM 1516 C C . GLN A 1 194 ? -23.829 -8.090 20.104 1.00 65.44 194 GLN A C 1
ATOM 1518 O O . GLN A 1 194 ? -23.938 -8.543 18.968 1.00 65.44 194 GLN A O 1
ATOM 1523 N N . ALA A 1 195 ? -23.614 -6.792 20.339 1.00 63.19 195 ALA A N 1
ATOM 1524 C CA . ALA A 1 195 ? -23.457 -5.794 19.283 1.00 63.19 195 ALA A CA 1
ATOM 1525 C C . ALA A 1 195 ? -22.162 -5.991 18.476 1.00 63.19 195 ALA A C 1
ATOM 1527 O O . ALA A 1 195 ? -22.140 -5.754 17.269 1.00 63.19 195 ALA A O 1
ATOM 1528 N N . LEU A 1 196 ? -21.087 -6.451 19.126 1.00 65.69 196 LEU A N 1
ATOM 1529 C CA . LEU A 1 196 ? -19.799 -6.706 18.481 1.00 65.69 196 LEU A CA 1
ATOM 1530 C C . LEU A 1 196 ? -19.710 -8.099 17.840 1.00 65.69 196 LEU A C 1
ATOM 1532 O O . LEU A 1 196 ? -18.917 -8.299 16.926 1.00 65.69 196 LEU A O 1
ATOM 1536 N N . LYS A 1 197 ? -20.516 -9.073 18.267 1.00 69.38 197 LYS A N 1
ATOM 1537 C CA . LYS A 1 197 ? -20.466 -10.469 17.796 1.00 69.38 197 LYS A CA 1
ATOM 1538 C C . LYS A 1 197 ? -20.548 -10.645 16.270 1.00 69.38 197 LYS A C 1
ATOM 1540 O O . LYS A 1 197 ? -19.780 -11.448 15.751 1.00 69.38 197 LYS A O 1
ATOM 1545 N N . PRO A 1 198 ? -21.402 -9.908 15.528 1.00 58.03 198 PRO A N 1
ATOM 1546 C CA . PRO A 1 198 ? -21.480 -10.026 14.069 1.00 58.03 198 PRO A CA 1
ATOM 1547 C C . PRO A 1 198 ? -20.235 -9.499 13.353 1.00 58.03 198 PRO A C 1
ATOM 1549 O O . PRO A 1 198 ? -20.061 -9.738 12.161 1.00 58.03 198 PRO A O 1
ATOM 1552 N N . ILE A 1 199 ? -19.403 -8.737 14.066 1.00 55.25 199 ILE A N 1
ATOM 1553 C CA . ILE A 1 199 ? -18.343 -7.931 13.479 1.00 55.25 199 ILE A CA 1
ATOM 1554 C C . ILE A 1 199 ? -16.948 -8.254 14.012 1.00 55.25 199 ILE A C 1
ATOM 1556 O O . ILE A 1 199 ? -15.945 -7.915 13.393 1.00 55.25 199 ILE A O 1
ATOM 1560 N N . VAL A 1 200 ? -16.878 -8.945 15.147 1.00 60.69 200 VAL A N 1
ATOM 1561 C CA . VAL A 1 200 ? -15.636 -9.258 15.850 1.00 60.69 200 VAL A CA 1
ATOM 1562 C C . VAL A 1 200 ? -14.700 -10.126 15.022 1.00 60.69 200 VAL A C 1
ATOM 1564 O O . VAL A 1 200 ? -13.483 -9.986 15.097 1.00 60.69 200 VAL A O 1
ATOM 1567 N N . ASP A 1 201 ? -15.262 -10.988 14.176 1.00 56.72 201 ASP A N 1
ATOM 1568 C CA . ASP A 1 201 ? -14.484 -11.824 13.273 1.00 56.72 201 ASP A CA 1
ATOM 1569 C C . ASP A 1 201 ? -13.682 -11.012 12.254 1.00 56.72 201 ASP A C 1
ATOM 1571 O O . ASP A 1 201 ? -12.690 -11.508 11.723 1.00 56.72 201 ASP A O 1
ATOM 1575 N N . PHE A 1 202 ? -14.068 -9.759 12.042 1.00 52.66 202 PHE A N 1
ATOM 1576 C CA . PHE A 1 202 ? -13.464 -8.823 11.107 1.00 52.66 202 PHE A CA 1
ATOM 1577 C C . PHE A 1 202 ? -12.673 -7.731 11.830 1.00 52.66 202 PHE A C 1
ATOM 1579 O O . PHE A 1 202 ? -12.461 -6.658 11.282 1.00 52.66 202 PHE A O 1
ATOM 1586 N N . LEU A 1 203 ? -12.245 -7.973 13.068 1.00 57.47 203 LEU A N 1
ATOM 1587 C CA . LEU A 1 203 ? -11.401 -7.061 13.834 1.00 57.47 203 LEU A CA 1
ATOM 1588 C C . LEU A 1 203 ? -10.076 -7.746 14.197 1.00 57.47 203 LEU A C 1
ATOM 1590 O O . LEU A 1 203 ? -10.023 -8.978 14.294 1.00 57.47 203 LEU A O 1
ATOM 1594 N N . PRO A 1 204 ? -8.985 -6.978 14.377 1.00 52.31 204 PRO A N 1
ATOM 1595 C CA . PRO A 1 204 ? -7.730 -7.533 14.865 1.00 52.31 204 PRO A CA 1
ATOM 1596 C C . PRO A 1 204 ? -7.952 -8.165 16.243 1.00 52.31 204 PRO A C 1
ATOM 1598 O O . PRO A 1 204 ? -8.581 -7.565 17.114 1.00 52.31 204 PRO A O 1
ATOM 1601 N N . SER A 1 205 ? -7.448 -9.389 16.410 1.00 62.22 205 SER A N 1
ATOM 1602 C CA . SER A 1 205 ? -7.590 -10.195 17.626 1.00 62.22 205 SER A CA 1
ATOM 1603 C C . SER A 1 205 ? -9.023 -10.254 18.193 1.00 62.22 205 SER A C 1
ATOM 1605 O O . SER A 1 205 ? -9.300 -9.682 19.248 1.00 62.22 205 SER A O 1
ATOM 1607 N N . PRO A 1 206 ? -9.949 -10.980 17.539 1.00 64.12 206 PRO A N 1
ATOM 1608 C CA . PRO A 1 206 ? -11.382 -10.944 17.838 1.00 64.12 206 PRO A CA 1
ATOM 1609 C C . PRO A 1 206 ? -11.753 -11.086 19.329 1.00 64.12 206 PRO A C 1
ATOM 1611 O O . PRO A 1 206 ? -12.472 -10.264 19.898 1.00 64.12 206 PRO A O 1
ATOM 1614 N N . SER A 1 207 ? -11.228 -12.115 19.996 1.00 67.62 207 SER A N 1
ATOM 1615 C CA . SER A 1 207 ? -11.499 -12.388 21.413 1.00 67.62 207 SER A CA 1
ATOM 1616 C C . SER A 1 207 ? -10.945 -11.304 22.341 1.00 67.62 207 SER A C 1
ATOM 1618 O O . SER A 1 207 ? -11.610 -10.893 23.293 1.00 67.62 207 SER A O 1
ATOM 1620 N N . GLU A 1 208 ? -9.745 -10.810 22.045 1.00 74.25 208 GLU A N 1
ATOM 1621 C CA . GLU A 1 208 ? -9.060 -9.779 22.830 1.00 74.25 208 GLU A CA 1
ATOM 1622 C C . GLU A 1 208 ? -9.727 -8.411 22.631 1.00 74.25 208 GLU A C 1
ATOM 1624 O O . GLU A 1 208 ? -9.873 -7.651 23.589 1.00 74.25 208 GLU A O 1
ATOM 1629 N N . PHE A 1 209 ? -10.229 -8.136 21.422 1.00 72.50 209 PHE A N 1
ATOM 1630 C CA . PHE A 1 209 ? -10.987 -6.931 21.102 1.00 72.50 209 PHE A CA 1
ATOM 1631 C C . PHE A 1 209 ? -12.268 -6.834 21.931 1.00 72.50 209 PHE A C 1
ATOM 1633 O O . PHE A 1 209 ? -12.512 -5.796 22.543 1.00 72.50 209 PHE A O 1
ATOM 1640 N N . ILE A 1 210 ? -13.080 -7.899 21.997 1.00 71.50 210 ILE A N 1
ATOM 1641 C CA . ILE A 1 210 ? -14.310 -7.897 22.815 1.00 71.50 210 ILE A CA 1
ATOM 1642 C C . ILE A 1 210 ? -13.974 -7.691 24.288 1.00 71.50 210 ILE A C 1
ATOM 1644 O O . ILE A 1 210 ? -14.617 -6.878 24.956 1.00 71.50 210 ILE A O 1
ATOM 1648 N N . ALA A 1 211 ? -12.972 -8.408 24.798 1.00 79.50 211 ALA A N 1
ATOM 1649 C CA . ALA A 1 211 ? -12.554 -8.281 26.188 1.00 79.50 211 ALA A CA 1
ATOM 1650 C C . ALA A 1 211 ? -12.131 -6.839 26.508 1.00 79.50 211 ALA A C 1
ATOM 1652 O O . ALA A 1 211 ? -12.583 -6.265 27.504 1.00 79.50 211 ALA A O 1
ATOM 1653 N N . LYS A 1 212 ? -11.345 -6.212 25.625 1.00 80.50 212 LYS A N 1
ATOM 1654 C CA . LYS A 1 212 ? -10.907 -4.829 25.815 1.00 80.50 212 LYS A CA 1
ATOM 1655 C C . LYS A 1 212 ? -12.033 -3.814 25.656 1.00 80.50 212 LYS A C 1
ATOM 1657 O O . LYS A 1 212 ? -12.114 -2.871 26.443 1.00 80.50 212 LYS A O 1
ATOM 1662 N N . ALA A 1 213 ? -12.916 -4.005 24.679 1.00 75.56 213 ALA A N 1
ATOM 1663 C CA . ALA A 1 213 ? -14.079 -3.149 24.479 1.00 75.56 213 ALA A CA 1
ATOM 1664 C C . ALA A 1 213 ? -14.955 -3.126 25.739 1.00 75.56 213 ALA A C 1
ATOM 1666 O O . ALA A 1 213 ? -15.300 -2.047 26.219 1.00 75.56 213 ALA A O 1
ATOM 1667 N N . LYS A 1 214 ? -15.227 -4.298 26.333 1.00 77.31 214 LYS A N 1
ATOM 1668 C CA . LYS A 1 214 ? -15.935 -4.419 27.617 1.00 77.31 214 LYS A CA 1
ATOM 1669 C C . LYS A 1 214 ? -15.211 -3.673 28.739 1.00 77.31 214 LYS A C 1
ATOM 1671 O O . LYS A 1 214 ? -15.842 -2.888 29.442 1.00 77.31 214 LYS A O 1
ATOM 1676 N N . GLU A 1 215 ? -13.898 -3.874 28.879 1.00 82.50 215 GLU A N 1
ATOM 1677 C CA . GLU A 1 215 ? -13.080 -3.212 29.907 1.00 82.50 215 GLU A CA 1
ATOM 1678 C C . GLU A 1 215 ? -13.135 -1.681 29.797 1.00 82.50 215 GLU A C 1
ATOM 1680 O O . GLU A 1 215 ? -13.317 -0.989 30.796 1.00 82.50 215 GLU A O 1
ATOM 1685 N N . ILE A 1 216 ? -12.974 -1.124 28.595 1.00 79.50 216 ILE A N 1
ATOM 1686 C CA . ILE A 1 216 ? -13.000 0.331 28.380 1.00 79.50 216 ILE A CA 1
ATOM 1687 C C . ILE A 1 216 ? -14.410 0.880 28.599 1.00 79.50 216 ILE A C 1
ATOM 1689 O O . ILE A 1 216 ? -14.576 1.978 29.138 1.00 79.50 216 ILE A O 1
ATOM 1693 N N . TYR A 1 217 ? -15.429 0.115 28.211 1.00 73.69 217 TYR A N 1
ATOM 1694 C CA . TYR A 1 217 ? -16.814 0.540 28.318 1.00 73.69 217 TYR A CA 1
ATOM 1695 C C . TYR A 1 217 ? -17.264 0.714 29.774 1.00 73.69 217 TYR A C 1
ATOM 1697 O O . TYR A 1 217 ? -17.939 1.701 30.075 1.00 73.69 217 TYR A O 1
ATOM 1705 N N . VAL A 1 218 ? -16.844 -0.165 30.692 1.00 79.00 218 VAL A N 1
ATOM 1706 C CA . VAL A 1 218 ? -17.210 -0.074 32.122 1.00 79.00 218 VAL A CA 1
ATOM 1707 C C . VAL A 1 218 ? -16.515 1.071 32.876 1.00 79.00 218 VAL A C 1
ATOM 1709 O O . VAL A 1 218 ? -16.902 1.387 34.001 1.00 79.00 218 VAL A O 1
ATOM 1712 N N . LYS A 1 219 ? -15.516 1.741 32.280 1.00 78.75 219 LYS A N 1
ATOM 1713 C CA . LYS A 1 219 ? -14.825 2.877 32.916 1.00 78.75 219 LYS A CA 1
ATOM 1714 C C . LYS A 1 219 ? -15.743 4.102 32.996 1.00 78.75 219 LYS A C 1
ATOM 1716 O O . LYS A 1 219 ? -16.374 4.489 32.008 1.00 78.75 219 LYS A O 1
ATOM 1721 N N . LYS A 1 220 ? -15.778 4.759 34.162 1.00 82.81 220 LYS A N 1
ATOM 1722 C CA . LYS A 1 220 ? -16.500 6.027 34.397 1.00 82.81 220 LYS A CA 1
ATOM 1723 C C . LYS A 1 220 ? -15.709 7.227 33.856 1.00 82.81 220 LYS A C 1
ATOM 1725 O O . LYS A 1 220 ? -15.260 8.076 34.613 1.00 82.81 220 LYS A O 1
ATOM 1730 N N . ILE A 1 221 ? -15.504 7.256 32.545 1.00 79.94 221 ILE A N 1
ATOM 1731 C CA . ILE A 1 221 ? -14.772 8.309 31.826 1.00 79.94 221 ILE A CA 1
ATOM 1732 C C . ILE A 1 221 ? -15.615 8.845 30.668 1.00 79.94 221 ILE A C 1
ATOM 1734 O O . ILE A 1 221 ? -16.599 8.213 30.261 1.00 79.94 221 ILE A O 1
ATOM 1738 N N . SER A 1 222 ? -15.224 9.994 30.119 1.00 74.56 222 SER A N 1
ATOM 1739 C CA . SER A 1 222 ? -15.952 10.612 29.009 1.00 74.56 222 SER A CA 1
ATOM 1740 C C . SER A 1 222 ? -15.938 9.731 27.751 1.00 74.56 222 SER A C 1
ATOM 1742 O O . SER A 1 222 ? -15.009 8.956 27.508 1.00 74.56 222 SER A O 1
ATOM 1744 N N . LYS A 1 223 ? -16.954 9.875 26.890 1.00 60.47 223 LYS A N 1
AT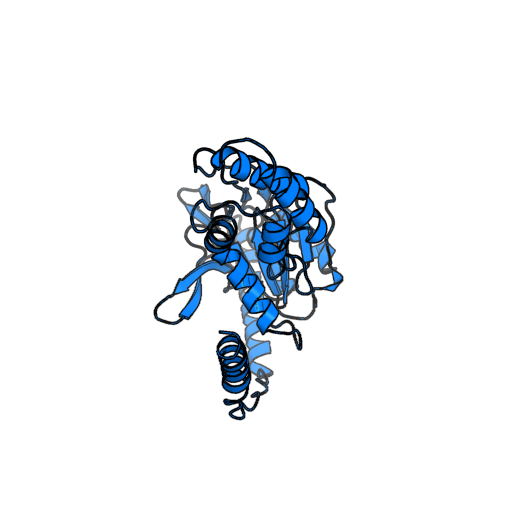OM 1745 C CA . LYS A 1 223 ? -17.040 9.150 25.606 1.00 60.47 223 LYS A CA 1
ATOM 1746 C C . LYS A 1 223 ? -15.785 9.344 24.745 1.00 60.47 223 LYS A C 1
ATOM 1748 O O . LYS A 1 223 ? -15.271 8.389 24.161 1.00 60.47 223 LYS A O 1
ATOM 1753 N N . ASN A 1 224 ? -15.261 10.568 24.712 1.00 60.06 224 ASN A N 1
ATOM 1754 C CA . ASN A 1 224 ? -14.038 10.886 23.978 1.00 60.06 224 ASN A CA 1
ATOM 1755 C C . ASN A 1 224 ? -12.813 10.167 24.555 1.00 60.06 224 ASN A C 1
ATOM 1757 O O . ASN A 1 224 ? -11.971 9.700 23.790 1.00 60.06 224 ASN A O 1
ATOM 1761 N N . GLU A 1 225 ? -12.717 10.018 25.875 1.00 69.44 225 GLU A N 1
ATOM 1762 C CA . GLU A 1 225 ? -11.637 9.251 26.502 1.00 69.44 225 GLU A CA 1
ATOM 1763 C C . GLU A 1 225 ? -11.757 7.750 2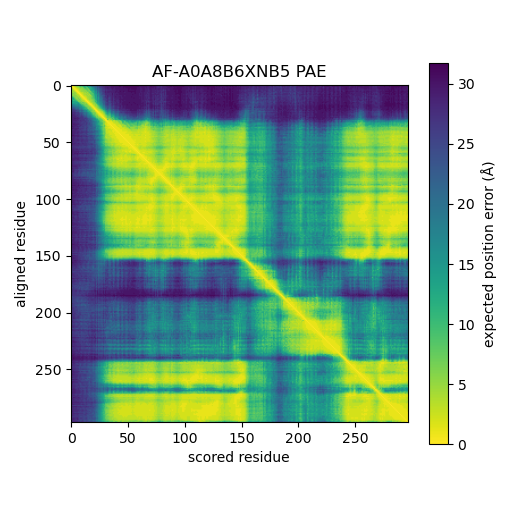6.240 1.00 69.44 225 GLU A C 1
ATOM 1765 O O . GLU A 1 225 ? -10.747 7.118 25.936 1.00 69.44 225 GLU A O 1
ATOM 1770 N N . LYS A 1 226 ? -12.970 7.180 26.241 1.00 67.81 226 LYS A N 1
ATOM 1771 C CA . LYS A 1 226 ? -13.181 5.776 25.833 1.00 67.81 226 LYS A CA 1
ATOM 1772 C C . LYS A 1 226 ? -12.702 5.534 24.402 1.00 67.81 226 LYS A C 1
ATOM 1774 O O . LYS A 1 226 ? -11.955 4.588 24.156 1.00 67.81 226 LYS A O 1
ATOM 1779 N N . LYS A 1 227 ? -13.061 6.425 23.466 1.00 57.53 227 LYS A N 1
ATOM 1780 C CA . LYS A 1 227 ? -12.598 6.363 22.069 1.00 57.53 227 LYS A CA 1
ATOM 1781 C C . LYS A 1 227 ? -11.071 6.438 21.983 1.00 57.53 227 LYS A C 1
ATOM 1783 O O . LYS A 1 227 ? -10.465 5.633 21.280 1.00 57.53 227 LYS A O 1
ATOM 1788 N N . LYS A 1 228 ? -10.445 7.358 22.725 1.00 63.53 228 LYS A N 1
ATOM 1789 C CA . LYS A 1 228 ? -8.978 7.476 22.795 1.00 63.53 228 LYS A CA 1
ATOM 1790 C C . LYS A 1 228 ? -8.325 6.197 23.321 1.00 63.53 228 LYS A C 1
ATOM 1792 O O . LYS A 1 228 ? -7.362 5.742 22.715 1.00 63.53 228 LYS A O 1
ATOM 1797 N N . LEU A 1 229 ? -8.856 5.594 24.387 1.00 73.12 229 LEU A N 1
ATOM 1798 C CA . LEU A 1 229 ? -8.326 4.345 24.946 1.00 73.12 229 LEU A CA 1
ATOM 1799 C C . LEU A 1 229 ? -8.458 3.167 23.979 1.00 73.12 229 LEU A C 1
ATOM 1801 O O . LEU A 1 229 ? -7.533 2.366 23.878 1.00 73.12 229 LEU A O 1
ATOM 1805 N N . MET A 1 230 ? -9.577 3.069 23.257 1.00 71.62 230 MET A N 1
ATOM 1806 C CA . MET A 1 230 ? -9.797 1.984 22.298 1.00 71.62 230 MET A CA 1
ATOM 1807 C C . MET A 1 230 ? -8.843 2.100 21.107 1.00 71.62 230 MET A C 1
ATOM 1809 O O . MET A 1 230 ? -8.203 1.126 20.721 1.00 71.62 230 MET A O 1
ATOM 1813 N N . LEU A 1 231 ? -8.686 3.318 20.579 1.00 62.00 231 LEU A N 1
ATOM 1814 C CA . LEU A 1 231 ? -7.710 3.615 19.532 1.00 62.00 231 LEU A CA 1
ATOM 1815 C C . LEU A 1 231 ? -6.277 3.360 20.007 1.00 62.00 231 LEU A C 1
ATOM 1817 O O . LEU A 1 231 ? -5.482 2.799 19.261 1.00 62.00 231 LEU A O 1
ATOM 1821 N N . TYR A 1 232 ? -5.943 3.742 21.240 1.00 69.44 232 TYR A N 1
ATOM 1822 C CA . TYR A 1 232 ? -4.623 3.490 21.814 1.00 69.44 232 TYR A CA 1
ATOM 1823 C C . TYR A 1 232 ? -4.340 1.991 21.945 1.00 69.44 232 TYR A C 1
ATOM 1825 O O . TYR A 1 232 ? -3.287 1.531 21.520 1.00 69.44 232 TYR A O 1
ATOM 1833 N N . TRP A 1 233 ? -5.293 1.212 22.459 1.00 74.88 233 TRP A N 1
ATOM 1834 C CA . TRP A 1 233 ? -5.131 -0.235 22.567 1.00 74.88 233 TRP A CA 1
ATOM 1835 C C . TRP A 1 233 ? -4.972 -0.909 21.199 1.00 74.88 233 TRP A C 1
ATOM 1837 O O . TRP A 1 233 ? -4.083 -1.741 21.047 1.00 74.88 233 TRP A O 1
ATOM 1847 N N . LEU A 1 234 ? -5.760 -0.510 20.193 1.00 64.62 234 LEU A N 1
ATOM 1848 C CA . LEU A 1 234 ? -5.597 -1.001 18.819 1.00 64.62 234 LEU A CA 1
ATOM 1849 C C . LEU A 1 234 ? -4.193 -0.706 18.272 1.00 64.62 234 LEU A C 1
ATOM 1851 O O . LEU A 1 234 ? -3.577 -1.575 17.660 1.00 64.62 234 LEU A O 1
ATOM 1855 N N . LYS A 1 235 ? -3.653 0.487 18.552 1.00 62.59 235 LYS A N 1
ATOM 1856 C CA . LYS A 1 235 ? -2.272 0.843 18.195 1.00 62.59 235 LYS A CA 1
ATOM 1857 C C . LYS A 1 235 ? -1.233 -0.005 18.938 1.00 62.59 235 LYS A C 1
ATOM 1859 O O . LYS A 1 235 ? -0.210 -0.341 18.353 1.00 62.59 235 LYS A O 1
ATOM 1864 N N . GLU A 1 236 ? -1.472 -0.362 20.200 1.00 66.81 236 GLU A N 1
ATOM 1865 C CA . GLU A 1 236 ? -0.575 -1.230 20.981 1.00 66.81 236 GLU A CA 1
ATOM 1866 C C . GLU A 1 236 ? -0.585 -2.688 20.490 1.00 66.81 236 GLU A C 1
ATOM 1868 O O . GLU A 1 236 ? 0.470 -3.318 20.459 1.00 66.81 236 GLU A O 1
ATOM 1873 N N . GLN A 1 237 ? -1.726 -3.216 20.026 1.00 63.28 237 GLN A N 1
ATOM 1874 C CA . GLN A 1 237 ? -1.776 -4.556 19.413 1.00 63.28 237 GLN A CA 1
ATOM 1875 C C . GLN A 1 237 ? -0.899 -4.650 18.155 1.00 63.28 237 GLN A C 1
ATOM 1877 O O . GLN A 1 237 ? -0.289 -5.685 17.881 1.00 63.28 237 GLN A O 1
ATOM 1882 N N . ASP A 1 238 ? -0.767 -3.543 17.422 1.00 56.91 238 ASP A N 1
ATOM 1883 C CA . ASP A 1 238 ? 0.090 -3.456 16.242 1.00 56.91 238 ASP A CA 1
ATOM 1884 C C . ASP A 1 238 ? 1.593 -3.362 16.574 1.00 56.91 238 ASP A C 1
ATOM 1886 O O . ASP A 1 238 ? 2.419 -3.639 15.701 1.00 56.91 238 ASP A O 1
ATOM 1890 N N . LYS A 1 239 ? 1.972 -3.026 17.819 1.00 56.84 239 LYS A N 1
ATOM 1891 C CA . LYS A 1 239 ? 3.374 -2.842 18.244 1.00 56.84 239 LYS A CA 1
ATOM 1892 C C . LYS A 1 239 ? 4.113 -4.129 18.612 1.00 56.84 239 LYS A C 1
ATOM 1894 O O . LYS A 1 239 ? 5.315 -4.058 18.864 1.00 56.84 239 LYS A O 1
ATOM 1899 N N . ILE A 1 240 ? 3.464 -5.298 18.632 1.00 54.84 240 ILE A N 1
ATOM 1900 C CA . ILE A 1 240 ? 4.160 -6.575 18.870 1.00 54.84 240 ILE A CA 1
ATOM 1901 C C . ILE A 1 240 ? 4.987 -6.919 17.622 1.00 54.84 240 ILE A C 1
ATOM 1903 O O . ILE A 1 240 ? 4.538 -7.559 16.668 1.00 54.84 240 ILE A O 1
ATOM 1907 N N . THR A 1 241 ? 6.212 -6.401 17.617 1.00 50.56 241 THR A N 1
ATOM 1908 C CA . THR A 1 241 ? 7.174 -6.467 16.522 1.00 50.56 241 THR A CA 1
ATOM 1909 C C . THR A 1 241 ? 7.739 -7.869 16.349 1.00 50.56 241 THR A C 1
ATOM 1911 O O . THR A 1 241 ? 8.645 -8.288 17.063 1.00 50.56 241 THR A O 1
ATOM 1914 N N . MET A 1 242 ? 7.298 -8.546 15.298 1.00 59.56 242 MET A N 1
ATOM 1915 C CA . MET A 1 242 ? 8.161 -9.456 14.557 1.00 59.56 242 MET A CA 1
ATOM 1916 C C . MET A 1 242 ? 8.129 -9.009 13.097 1.00 59.56 242 MET A C 1
ATOM 1918 O O . MET A 1 242 ? 7.059 -8.897 12.502 1.00 59.56 242 MET A O 1
ATOM 1922 N N . ARG A 1 243 ? 9.307 -8.728 12.521 1.00 74.88 243 ARG A N 1
ATOM 1923 C CA . ARG A 1 243 ? 9.511 -8.497 11.078 1.00 74.88 243 ARG A CA 1
ATOM 1924 C C . ARG A 1 243 ? 9.330 -9.814 10.321 1.00 74.88 243 ARG A C 1
ATOM 1926 O O . ARG A 1 243 ? 10.263 -10.364 9.745 1.00 74.88 243 ARG A O 1
ATOM 1933 N N . MET A 1 244 ? 8.136 -10.373 10.418 1.00 80.81 244 MET A N 1
ATOM 1934 C CA . MET A 1 244 ? 7.775 -11.667 9.872 1.00 80.81 244 MET A CA 1
ATOM 1935 C C . MET A 1 244 ? 6.402 -11.570 9.233 1.00 80.81 244 MET A C 1
ATOM 1937 O O . MET A 1 244 ? 5.552 -10.778 9.641 1.00 80.81 244 MET A O 1
ATOM 1941 N N . TRP A 1 245 ? 6.198 -12.392 8.212 1.00 85.06 245 TRP A N 1
ATOM 1942 C CA . TRP A 1 245 ? 4.895 -12.529 7.590 1.00 85.06 245 TRP A CA 1
ATOM 1943 C C . TRP A 1 245 ? 3.947 -13.249 8.540 1.00 85.06 245 TRP A C 1
ATOM 1945 O O . TRP A 1 245 ? 4.206 -14.382 8.944 1.00 85.06 245 TRP A O 1
ATOM 1955 N N . LYS A 1 246 ? 2.829 -12.605 8.852 1.00 84.56 246 LYS A N 1
ATOM 1956 C CA . LYS A 1 246 ? 1.662 -13.244 9.447 1.00 84.56 246 LYS A CA 1
ATOM 1957 C C . LYS A 1 246 ? 0.835 -13.883 8.338 1.00 84.56 246 LYS A C 1
ATOM 1959 O O . LYS A 1 246 ? 0.635 -13.273 7.288 1.00 84.56 246 LYS A O 1
ATOM 1964 N N . LYS A 1 247 ? 0.387 -15.118 8.574 1.00 83.88 247 LYS A N 1
ATOM 1965 C CA . LYS A 1 247 ? -0.449 -15.918 7.663 1.00 83.88 247 LYS A CA 1
ATOM 1966 C C . LYS A 1 247 ? 0.043 -15.995 6.199 1.00 83.88 247 LYS A C 1
ATOM 1968 O O . LYS A 1 247 ? -0.762 -15.830 5.278 1.00 83.88 247 LYS A O 1
ATOM 1973 N N . PRO A 1 248 ? 1.345 -16.246 5.933 1.00 86.25 248 PRO A N 1
ATOM 1974 C CA . PRO A 1 248 ? 1.873 -16.376 4.569 1.00 86.25 248 PRO A CA 1
ATOM 1975 C C . PRO A 1 248 ? 1.163 -17.457 3.734 1.00 86.25 248 PRO A C 1
ATOM 1977 O O . PRO A 1 248 ? 1.118 -17.350 2.508 1.00 86.25 248 PRO A O 1
ATOM 1980 N N . GLU A 1 249 ? 0.607 -18.480 4.384 1.00 83.69 249 GLU A N 1
ATOM 1981 C CA . GLU A 1 249 ? -0.148 -19.582 3.785 1.00 83.69 249 GLU A CA 1
ATOM 1982 C C . GLU A 1 249 ? -1.456 -19.151 3.102 1.00 83.69 249 GLU A C 1
ATOM 1984 O O . GLU A 1 249 ? -1.923 -19.847 2.201 1.00 83.69 249 GLU A O 1
ATOM 1989 N N . ASN A 1 250 ? -2.014 -17.988 3.457 1.00 82.62 250 ASN A N 1
ATOM 1990 C CA . ASN A 1 250 ? -3.249 -17.473 2.856 1.00 82.62 250 ASN A CA 1
ATOM 1991 C C . ASN A 1 250 ? -3.063 -16.999 1.404 1.00 82.62 250 ASN A C 1
ATOM 1993 O O . ASN A 1 250 ? -4.045 -16.780 0.698 1.00 82.62 250 ASN A O 1
ATOM 1997 N N . VAL A 1 251 ? -1.819 -16.807 0.950 1.00 85.25 251 VAL A N 1
ATOM 1998 C CA . VAL A 1 251 ? -1.520 -16.197 -0.350 1.00 85.25 251 VAL A CA 1
ATOM 1999 C C . VAL A 1 251 ? -1.015 -17.234 -1.345 1.00 85.25 251 VAL A C 1
ATOM 2001 O O . VAL A 1 251 ? 0.091 -17.771 -1.229 1.00 85.25 251 VAL A O 1
ATOM 2004 N N . LYS A 1 252 ? -1.778 -17.439 -2.420 1.00 87.06 252 LYS A N 1
ATOM 2005 C CA . LYS A 1 252 ? -1.340 -18.242 -3.570 1.00 87.06 252 LYS A CA 1
ATOM 2006 C C . LYS A 1 252 ? -0.407 -17.423 -4.456 1.00 87.06 252 LYS A C 1
ATOM 2008 O O . LYS A 1 252 ? -0.852 -16.588 -5.239 1.00 87.06 252 LYS A O 1
ATOM 2013 N N . LYS A 1 253 ? 0.898 -17.680 -4.352 1.00 87.00 253 LYS A N 1
ATOM 2014 C CA . LYS A 1 253 ? 1.968 -16.911 -5.027 1.00 87.00 253 LYS A CA 1
ATOM 2015 C C . LYS A 1 253 ? 1.946 -16.984 -6.563 1.00 87.00 253 LYS A C 1
ATOM 2017 O O . LYS A 1 253 ? 2.549 -16.134 -7.212 1.00 87.00 253 LYS A O 1
ATOM 2022 N N . GLY A 1 254 ? 1.288 -17.998 -7.135 1.00 83.81 254 GLY A N 1
ATOM 2023 C CA . GLY A 1 254 ? 1.138 -18.166 -8.587 1.00 83.81 254 GLY A CA 1
ATOM 2024 C C . GLY A 1 254 ? 0.044 -17.294 -9.214 1.00 83.81 254 GLY A C 1
ATOM 2025 O O . GLY A 1 254 ? 0.073 -17.057 -10.422 1.00 83.81 254 GLY A O 1
ATOM 2026 N N . ASP A 1 255 ? -0.883 -16.787 -8.402 1.00 85.50 255 ASP A N 1
ATOM 2027 C CA . ASP A 1 255 ? -2.024 -16.004 -8.865 1.00 85.50 255 ASP A CA 1
ATOM 2028 C C . ASP A 1 255 ? -1.711 -14.500 -8.877 1.00 85.50 255 ASP A C 1
ATOM 2030 O O . ASP A 1 255 ? -0.698 -14.029 -8.352 1.00 85.50 255 ASP A O 1
ATOM 2034 N N . LYS A 1 256 ? -2.610 -13.715 -9.481 1.00 84.62 256 LYS A N 1
ATOM 2035 C CA . LYS A 1 256 ? -2.541 -12.252 -9.413 1.00 84.62 256 LYS A CA 1
ATOM 2036 C C . LYS A 1 256 ? -2.937 -11.782 -8.011 1.00 84.62 256 LYS A C 1
ATOM 2038 O O . LYS A 1 256 ? -3.972 -12.192 -7.476 1.00 84.62 256 LYS A O 1
ATOM 2043 N N . LEU A 1 257 ? -2.123 -10.902 -7.444 1.00 89.38 257 LEU A N 1
ATOM 2044 C CA . LEU A 1 257 ? -2.265 -10.401 -6.085 1.00 89.38 257 LEU A CA 1
ATOM 2045 C C . LEU A 1 257 ? -2.685 -8.934 -6.097 1.00 89.38 257 LEU A C 1
ATOM 2047 O O . LEU A 1 257 ? -2.275 -8.166 -6.970 1.00 89.38 257 LEU A O 1
ATOM 2051 N N . LEU A 1 258 ? -3.497 -8.555 -5.116 1.00 90.19 258 LEU A N 1
ATOM 2052 C CA . LEU A 1 258 ? -3.620 -7.184 -4.659 1.00 90.19 258 LEU A CA 1
ATOM 2053 C C . LEU A 1 258 ? -2.682 -7.035 -3.471 1.00 90.19 258 LEU A C 1
ATOM 2055 O O . LEU A 1 258 ? -2.765 -7.790 -2.502 1.00 90.19 258 LEU A O 1
ATOM 2059 N N . MET A 1 259 ? -1.796 -6.064 -3.567 1.00 93.12 259 MET A N 1
ATOM 2060 C CA . MET A 1 259 ? -0.942 -5.660 -2.477 1.00 93.12 259 MET A CA 1
ATOM 2061 C C . MET A 1 259 ? -1.384 -4.288 -1.982 1.00 93.12 259 MET A C 1
ATOM 2063 O O . MET A 1 259 ? -1.571 -3.376 -2.788 1.00 93.12 259 MET A O 1
ATOM 2067 N N . SER A 1 260 ? -1.523 -4.141 -0.672 1.00 93.06 260 SER A N 1
ATOM 2068 C CA . SER A 1 260 ? -1.891 -2.890 -0.016 1.00 93.06 260 SER A CA 1
ATOM 2069 C C . SER A 1 260 ? -0.760 -2.437 0.901 1.00 93.06 260 SER A C 1
ATOM 2071 O O . SER A 1 260 ? -0.176 -3.234 1.633 1.00 93.06 260 SER A O 1
ATOM 2073 N N . LEU A 1 261 ? -0.436 -1.150 0.834 1.00 94.31 261 LEU A N 1
ATOM 2074 C CA . LEU A 1 261 ? 0.451 -0.466 1.765 1.00 94.31 261 LEU A CA 1
ATOM 2075 C C . LEU A 1 261 ? -0.427 0.348 2.709 1.00 94.31 261 LEU A C 1
ATOM 2077 O O . LEU A 1 261 ? -1.127 1.263 2.264 1.00 94.31 261 LEU A O 1
ATOM 2081 N N . VAL A 1 262 ? -0.406 -0.020 3.986 1.00 91.12 262 VAL A N 1
ATOM 2082 C CA . VAL A 1 262 ? -1.351 0.481 4.992 1.00 91.12 262 VAL A CA 1
ATOM 2083 C C . VAL A 1 262 ? -0.622 0.854 6.277 1.00 91.12 262 VAL A C 1
ATOM 2085 O O . VAL A 1 262 ? 0.484 0.377 6.536 1.00 91.12 262 VAL A O 1
ATOM 2088 N N . MET A 1 263 ? -1.244 1.703 7.093 1.00 86.81 263 MET A N 1
ATOM 2089 C CA . MET A 1 263 ? -0.733 2.047 8.429 1.00 86.81 263 MET A CA 1
ATOM 2090 C C . MET A 1 263 ? -1.386 1.232 9.542 1.00 86.81 263 MET A C 1
ATOM 2092 O O . MET A 1 263 ? -0.758 0.961 10.563 1.00 86.81 263 MET A O 1
ATOM 2096 N N . TYR A 1 264 ? -2.615 0.780 9.323 1.00 80.06 264 TYR A N 1
ATOM 2097 C CA . TYR A 1 264 ? -3.395 0.005 10.279 1.00 80.06 264 TYR A CA 1
ATOM 2098 C C . TYR A 1 264 ? -3.586 -1.399 9.725 1.00 80.06 264 TYR A C 1
ATOM 2100 O O . TYR A 1 264 ? -3.919 -1.545 8.550 1.00 80.06 264 TYR A O 1
ATOM 2108 N N . THR A 1 265 ? -3.324 -2.422 10.541 1.00 70.56 265 THR A N 1
ATOM 2109 C CA . THR A 1 265 ? -3.530 -3.811 10.108 1.00 70.56 265 THR A CA 1
ATOM 2110 C C . THR A 1 265 ? -5.004 -4.004 9.802 1.00 70.56 265 THR A C 1
ATOM 2112 O O . THR A 1 265 ? -5.831 -3.795 10.694 1.00 70.56 265 THR A O 1
ATOM 2115 N N . LYS A 1 266 ? -5.350 -4.424 8.581 1.00 67.44 266 LYS A N 1
ATOM 2116 C CA . LYS A 1 266 ? -6.723 -4.869 8.327 1.00 67.44 266 LYS A CA 1
ATOM 2117 C C . LYS A 1 266 ? -6.870 -6.361 8.641 1.00 67.44 266 LYS A C 1
ATOM 2119 O O . LYS A 1 266 ? -5.869 -7.065 8.795 1.00 67.44 266 LYS A O 1
ATOM 2124 N N . PRO A 1 267 ? -8.107 -6.857 8.779 1.00 61.16 267 PRO A N 1
ATOM 2125 C CA . PRO A 1 267 ? -8.371 -8.194 9.300 1.00 61.16 267 PRO A CA 1
ATOM 2126 C C . PRO A 1 267 ? -7.646 -9.293 8.512 1.00 61.16 267 PRO A C 1
ATOM 2128 O O . PRO A 1 267 ? -7.692 -9.338 7.285 1.00 61.16 267 PRO A O 1
ATOM 2131 N N . GLU A 1 268 ? -6.975 -10.199 9.227 1.00 59.31 268 GLU A N 1
ATOM 2132 C CA . GLU A 1 268 ? -6.103 -11.228 8.634 1.00 59.31 268 GLU A CA 1
ATOM 2133 C C . GLU A 1 268 ? -6.846 -12.526 8.250 1.00 59.31 268 GLU A C 1
ATOM 2135 O O . GLU A 1 268 ? -6.225 -13.496 7.803 1.00 59.31 268 GLU A O 1
ATOM 2140 N N . LYS A 1 269 ? -8.169 -12.611 8.457 1.00 56.53 269 LYS A N 1
ATOM 2141 C CA . LYS A 1 269 ? -8.887 -13.890 8.356 1.00 56.53 269 LYS A CA 1
ATOM 2142 C C . LYS A 1 269 ? -8.953 -14.398 6.912 1.00 56.53 269 LYS A C 1
ATOM 2144 O O . LYS A 1 269 ? -9.677 -13.887 6.074 1.00 56.53 269 LYS A O 1
ATOM 2149 N N . THR A 1 270 ? -8.241 -15.496 6.655 1.00 56.00 270 THR A N 1
ATOM 2150 C CA . THR A 1 270 ? -8.362 -16.406 5.492 1.00 56.00 270 THR A CA 1
ATOM 2151 C C . THR A 1 270 ? -7.985 -15.881 4.105 1.00 56.00 270 THR A C 1
ATOM 2153 O O . THR A 1 270 ? -7.867 -16.688 3.186 1.00 56.00 270 THR A O 1
ATOM 2156 N N . VAL A 1 271 ? -7.748 -14.579 3.930 1.00 65.06 271 VAL A N 1
ATOM 2157 C CA . VAL A 1 271 ? -7.544 -13.995 2.588 1.00 65.06 271 VAL A CA 1
ATOM 2158 C C . VAL A 1 271 ? -6.197 -13.309 2.387 1.00 65.06 271 VAL A C 1
ATOM 2160 O O . VAL A 1 271 ? -5.865 -12.937 1.260 1.00 65.06 271 VAL A O 1
ATOM 2163 N N . ARG A 1 272 ? -5.415 -13.124 3.458 1.00 77.50 272 ARG A N 1
ATOM 2164 C CA . ARG A 1 272 ? -4.281 -12.200 3.438 1.00 77.50 272 ARG A CA 1
ATOM 2165 C C . ARG A 1 272 ? -3.074 -12.662 4.238 1.00 77.50 272 ARG A C 1
ATOM 2167 O O . ARG A 1 272 ? -3.229 -13.277 5.289 1.00 77.50 272 ARG A O 1
ATOM 2174 N N . ALA A 1 273 ? -1.895 -12.293 3.742 1.00 87.62 273 ALA A N 1
ATOM 2175 C CA . ALA A 1 273 ? -0.652 -12.269 4.501 1.00 87.62 273 ALA A CA 1
ATOM 2176 C C . ALA A 1 273 ? -0.242 -10.820 4.802 1.00 87.62 273 ALA A C 1
ATOM 2178 O O . ALA A 1 273 ? -0.343 -9.961 3.922 1.00 87.62 273 ALA A O 1
ATOM 2179 N N . THR A 1 274 ? 0.262 -10.562 6.008 1.00 89.44 274 THR A N 1
ATOM 2180 C CA . THR A 1 274 ? 0.642 -9.214 6.463 1.00 89.44 274 THR A CA 1
ATOM 2181 C C . THR A 1 274 ? 2.085 -9.203 6.949 1.00 89.44 274 THR A C 1
ATOM 2183 O O . THR A 1 274 ? 2.489 -10.063 7.727 1.00 89.44 274 THR A O 1
ATOM 2186 N N . TYR A 1 275 ? 2.868 -8.217 6.521 1.00 91.50 275 TYR A N 1
ATOM 2187 C CA . TYR A 1 275 ? 4.226 -7.971 6.998 1.00 91.50 275 TYR A CA 1
ATOM 2188 C C . TYR A 1 275 ? 4.319 -6.583 7.620 1.00 91.50 275 TYR A C 1
ATOM 2190 O O . TYR A 1 275 ? 4.087 -5.579 6.948 1.00 91.50 275 TYR A O 1
ATOM 2198 N N . ASN A 1 276 ? 4.698 -6.516 8.893 1.00 90.69 276 ASN A N 1
ATOM 2199 C CA . ASN A 1 276 ? 4.946 -5.255 9.582 1.00 90.69 276 ASN A CA 1
ATOM 2200 C C . ASN A 1 276 ? 6.412 -4.834 9.379 1.00 90.69 276 ASN A C 1
ATOM 2202 O O . ASN A 1 276 ? 7.333 -5.568 9.746 1.00 90.69 276 ASN A O 1
ATOM 2206 N N . THR A 1 277 ? 6.645 -3.656 8.794 1.00 91.06 277 THR A N 1
ATOM 2207 C CA . THR A 1 277 ? 8.007 -3.158 8.541 1.00 91.06 277 THR A CA 1
ATOM 2208 C C . THR A 1 277 ? 8.702 -2.672 9.814 1.00 91.06 277 THR A C 1
ATOM 2210 O O . THR A 1 277 ? 9.930 -2.559 9.835 1.00 91.06 277 THR A O 1
ATOM 2213 N N . ALA A 1 278 ? 7.934 -2.398 10.875 1.00 88.75 278 ALA A N 1
ATOM 2214 C CA . ALA A 1 278 ? 8.360 -1.700 12.085 1.00 88.75 278 ALA A CA 1
ATOM 2215 C C . ALA A 1 278 ? 8.916 -0.287 11.822 1.00 88.75 278 ALA A C 1
ATOM 2217 O O . ALA A 1 278 ? 9.636 0.261 12.654 1.00 88.75 278 ALA A O 1
ATOM 2218 N N . GLN A 1 279 ? 8.624 0.289 10.656 1.00 91.19 279 GLN A N 1
ATOM 2219 C CA . GLN A 1 279 ? 9.138 1.582 10.224 1.00 91.19 279 GLN A CA 1
ATOM 2220 C C . GLN A 1 279 ? 7.981 2.471 9.780 1.00 91.19 279 GLN A C 1
ATOM 2222 O O . GLN A 1 279 ? 7.103 2.031 9.040 1.00 91.19 279 GLN A O 1
ATOM 2227 N N . SER A 1 280 ? 8.009 3.737 10.185 1.00 92.38 280 SER A N 1
ATOM 2228 C CA . SER A 1 280 ? 7.093 4.768 9.689 1.00 92.38 280 SER A CA 1
ATOM 2229 C C . SER A 1 280 ? 7.525 5.357 8.344 1.00 92.38 280 SER A C 1
ATOM 2231 O O . SER A 1 280 ? 6.761 6.073 7.703 1.00 92.38 280 SER A O 1
ATOM 2233 N N . LYS A 1 281 ? 8.747 5.048 7.900 1.00 95.75 281 LYS A N 1
ATOM 2234 C CA . LYS A 1 281 ? 9.298 5.410 6.598 1.00 95.75 281 LYS A CA 1
ATOM 2235 C C . LYS A 1 281 ? 10.128 4.248 6.065 1.00 95.75 281 LYS A C 1
ATOM 2237 O O . LYS A 1 281 ? 11.016 3.773 6.767 1.00 95.75 281 LYS A O 1
ATOM 2242 N N . ILE A 1 282 ? 9.863 3.812 4.838 1.00 96.06 282 ILE A N 1
ATOM 2243 C CA . ILE A 1 282 ? 10.591 2.709 4.194 1.00 96.06 282 ILE A CA 1
ATOM 2244 C C . ILE A 1 282 ? 10.870 3.035 2.728 1.00 96.06 282 ILE A C 1
ATOM 2246 O O . ILE A 1 282 ? 10.033 3.628 2.046 1.00 96.06 282 ILE A O 1
ATOM 2250 N N . SER A 1 283 ? 12.039 2.633 2.232 1.00 97.06 283 SER A N 1
ATOM 2251 C CA . SER A 1 283 ? 12.358 2.771 0.812 1.00 97.06 283 SER A CA 1
ATOM 2252 C C . SER A 1 283 ? 11.616 1.720 -0.020 1.00 97.06 283 SER A C 1
ATOM 2254 O O . SER A 1 283 ? 11.440 0.569 0.398 1.00 97.06 283 SER A O 1
ATOM 2256 N N . MET A 1 284 ? 11.243 2.073 -1.250 1.00 96.75 284 MET A N 1
ATOM 2257 C CA . MET A 1 284 ? 10.688 1.108 -2.210 1.00 96.75 284 MET A CA 1
ATOM 2258 C C . MET A 1 284 ? 11.662 -0.059 -2.451 1.00 96.75 284 MET A C 1
ATOM 2260 O O . MET A 1 284 ? 11.246 -1.212 -2.576 1.00 96.75 284 MET A O 1
ATOM 2264 N N . LYS A 1 285 ? 12.975 0.212 -2.433 1.00 97.06 285 LYS A N 1
ATOM 2265 C CA . LYS A 1 285 ? 14.030 -0.805 -2.552 1.00 97.06 285 LYS A CA 1
ATOM 2266 C C . LYS A 1 285 ? 13.979 -1.847 -1.431 1.00 97.06 285 LYS A C 1
ATOM 2268 O O . LYS A 1 285 ? 14.225 -3.024 -1.695 1.00 97.06 285 LYS A O 1
ATOM 2273 N N . ASP A 1 286 ? 13.670 -1.455 -0.200 1.00 97.31 286 ASP A N 1
ATOM 2274 C CA . ASP A 1 286 ? 13.583 -2.401 0.916 1.00 97.31 286 ASP A CA 1
ATOM 2275 C C . ASP A 1 286 ? 12.314 -3.252 0.849 1.00 97.31 286 ASP A C 1
ATOM 2277 O O . ASP A 1 286 ? 12.374 -4.451 1.128 1.00 97.31 286 ASP A O 1
ATOM 2281 N N . ILE A 1 287 ? 11.200 -2.699 0.357 1.00 97.19 287 ILE A N 1
ATOM 2282 C CA . ILE A 1 287 ? 10.010 -3.505 0.049 1.00 97.19 287 ILE A CA 1
ATOM 2283 C C . ILE A 1 287 ? 10.314 -4.540 -1.036 1.00 97.19 287 ILE A C 1
ATOM 2285 O O . ILE A 1 287 ? 9.931 -5.702 -0.883 1.00 97.19 287 ILE A O 1
ATOM 2289 N N . ALA A 1 288 ? 11.066 -4.179 -2.083 1.00 97.38 288 ALA A N 1
ATOM 2290 C CA . ALA A 1 288 ? 11.492 -5.146 -3.096 1.00 97.38 288 ALA A CA 1
ATOM 2291 C C . ALA A 1 288 ? 12.237 -6.339 -2.469 1.00 97.38 288 ALA A C 1
ATOM 2293 O O . ALA A 1 288 ? 11.956 -7.486 -2.814 1.00 97.38 288 ALA A O 1
ATOM 2294 N N . LYS A 1 289 ? 13.146 -6.092 -1.512 1.00 97.12 289 LYS A N 1
ATOM 2295 C CA . LYS A 1 289 ? 13.869 -7.158 -0.793 1.00 97.12 289 LYS A CA 1
ATOM 2296 C C . LYS A 1 289 ? 12.923 -8.041 0.024 1.00 97.12 289 LYS A C 1
ATOM 2298 O O . LYS A 1 289 ? 13.024 -9.263 -0.057 1.00 97.12 289 LYS A O 1
ATOM 2303 N N . ILE A 1 290 ? 11.990 -7.442 0.769 1.00 96.19 290 ILE A N 1
ATOM 2304 C CA . ILE A 1 290 ? 10.994 -8.178 1.568 1.00 96.19 290 ILE A CA 1
ATOM 2305 C C . ILE A 1 290 ? 10.159 -9.100 0.668 1.00 96.19 290 ILE A C 1
ATOM 2307 O O . ILE A 1 290 ? 9.964 -10.277 0.982 1.00 96.19 290 ILE A O 1
ATOM 2311 N N . LEU A 1 291 ? 9.702 -8.590 -0.478 1.00 96.50 291 LEU A N 1
ATOM 2312 C CA . LEU A 1 291 ? 8.901 -9.355 -1.432 1.00 96.50 291 LEU A CA 1
ATOM 2313 C C . LEU A 1 291 ? 9.701 -10.471 -2.114 1.00 96.50 291 LEU A C 1
ATOM 2315 O O . LEU A 1 291 ? 9.166 -11.562 -2.291 1.00 96.50 291 LEU A O 1
ATOM 2319 N N . LYS A 1 292 ? 10.976 -10.247 -2.451 1.00 96.19 292 LYS A N 1
ATOM 2320 C CA . LYS A 1 292 ? 11.862 -11.301 -2.979 1.00 96.19 292 LYS A CA 1
ATOM 2321 C C . LYS A 1 292 ? 11.989 -12.477 -2.021 1.00 96.19 292 LYS A C 1
ATOM 2323 O O . LYS A 1 292 ? 11.809 -13.621 -2.432 1.00 96.19 292 LYS A O 1
ATOM 2328 N N . VAL A 1 293 ? 12.194 -12.198 -0.732 1.00 94.00 293 VAL A N 1
ATOM 2329 C CA . VAL A 1 293 ? 12.228 -13.235 0.313 1.00 94.00 293 VAL A CA 1
ATOM 2330 C C . VAL A 1 293 ? 10.882 -13.957 0.405 1.00 94.00 293 VAL A C 1
ATOM 2332 O O . VAL A 1 293 ? 10.841 -15.188 0.408 1.00 94.00 293 VAL A O 1
ATOM 2335 N N . PHE A 1 294 ? 9.769 -13.216 0.418 1.00 93.62 294 PHE A N 1
ATOM 2336 C CA . PHE A 1 294 ? 8.431 -13.808 0.488 1.00 93.62 294 PHE A CA 1
ATOM 2337 C C . PHE A 1 294 ? 8.128 -14.721 -0.707 1.00 93.62 294 PHE A C 1
ATOM 2339 O O . PHE A 1 294 ? 7.638 -15.841 -0.533 1.00 93.62 294 PHE A O 1
ATOM 2346 N N . PHE A 1 295 ? 8.422 -14.268 -1.925 1.00 94.50 295 PHE A N 1
ATOM 2347 C CA . PHE A 1 295 ? 8.125 -14.993 -3.159 1.00 94.50 295 PHE A CA 1
ATOM 2348 C C . PHE A 1 295 ? 9.193 -16.015 -3.557 1.00 94.50 295 PHE A C 1
ATOM 2350 O O . PHE A 1 295 ? 8.897 -16.858 -4.401 1.00 94.50 295 PHE A O 1
ATOM 2357 N N . LYS A 1 296 ? 10.373 -15.991 -2.923 1.00 92.44 296 LYS A N 1
ATOM 2358 C CA . LYS A 1 296 ? 11.553 -16.800 -3.271 1.00 92.44 296 LYS A CA 1
ATOM 2359 C C . LYS A 1 296 ? 12.027 -16.544 -4.713 1.00 92.44 296 LYS A C 1
ATOM 2361 O O . LYS A 1 296 ? 12.172 -17.489 -5.488 1.00 92.44 296 LYS A O 1
ATOM 2366 N N . ILE A 1 297 ? 12.213 -15.269 -5.076 1.00 87.88 297 ILE A N 1
ATOM 2367 C CA . ILE A 1 297 ? 12.654 -14.815 -6.415 1.00 87.88 297 ILE A CA 1
ATOM 2368 C C . ILE A 1 297 ? 13.804 -13.814 -6.366 1.00 87.88 297 ILE A C 1
ATOM 2370 O O . ILE A 1 297 ? 13.997 -13.182 -5.304 1.00 87.88 297 ILE A O 1
#

Radius of gyration: 22.49 Å; Cα contacts (8 Å, |Δi|>4): 420; chains: 1; bounding box: 70×41×61 Å

Foldseek 3Di:
DPPPVVVVVVVVVVVVVPDPPPPPPPPPPDDPVNVVVLVVLLVVLLVQLVVCVVVVHQDACVRRQSADQKAFWDADPVVRDIGHDNPQARDQDPNDHHAAEAAVTKIKGKFALVSLLSRLVSNQQHKYWYFHQDLVRDTDIWDFWKKKKKFFPCLDPPPVVVVVCLVVLVVCVVVLVCLCPVDPDDDQLVNLCVSCVVPLLFDPPSVVLSVVLSVLSPDPDDPSVSVVSSVVVQSVSLPPDDQDKDPLVLDDNRGMMMMMIHRHDTRPPNTMIMGIPSTSMDGSNVVSVSSCVSNVD

Secondary structure (DSSP, 8-state):
--SHHHHHHHHHHHHTSS-------------HHHHHHHHHHHHHHHHHHHHHHHTTPPP-HHHH-S-SSEEEEEEETTTTEEEEE-TT-S-EETTEE--EEESSS-EEEEE-HHHHHHHHHHTTT-EEEEB---TTS---BT-S--EEEEEESS-TTS-HHHHHHHHHHHHTHHHHHHHS-SSSPPPPHHHHHHHHTTTGGGSSSHHHHHHHHHHHHTS-S-HHHHHHHHHHHHHHHTT----SEESGGG--TTS-EEEEEESSPPP-TTTEEEEE-S-SEEEHHHHHHHHHHHHT-